Protein AF-A0A0F0LKM8-F1 (afdb_monomer_lite)

pLDDT: mean 75.15, std 14.36, range [34.31, 94.94]

Structure (mmCIF, N/CA/C/O backbone):
data_AF-A0A0F0LKM8-F1
#
_entry.id   AF-A0A0F0LKM8-F1
#
loop_
_atom_site.group_PDB
_atom_site.id
_atom_site.type_symbol
_atom_site.label_atom_id
_atom_site.label_alt_id
_atom_site.label_comp_id
_atom_site.label_asym_id
_atom_site.label_entity_id
_atom_site.label_seq_id
_atom_site.pdbx_PDB_ins_code
_atom_site.Cartn_x
_atom_site.Cartn_y
_atom_site.Cartn_z
_atom_site.occupancy
_atom_site.B_iso_or_equiv
_atom_site.auth_seq_id
_atom_site.auth_comp_id
_atom_site.auth_asym_id
_atom_site.auth_atom_id
_atom_site.pdbx_PDB_model_num
ATOM 1 N N . MET A 1 1 ? -22.731 11.618 -0.572 1.00 34.31 1 MET A N 1
ATOM 2 C CA . MET A 1 1 ? -23.204 11.657 0.833 1.00 34.31 1 MET A CA 1
ATOM 3 C C . MET A 1 1 ? -23.401 10.236 1.362 1.00 34.31 1 MET A C 1
ATOM 5 O O . MET A 1 1 ? -24.450 9.649 1.142 1.00 34.31 1 MET A O 1
ATOM 9 N N . LYS A 1 2 ? -22.393 9.641 2.015 1.00 38.47 2 LYS A N 1
ATOM 10 C CA . LYS A 1 2 ? -22.543 8.374 2.757 1.00 38.47 2 LYS A CA 1
ATOM 11 C C . LYS A 1 2 ? -22.595 8.753 4.239 1.00 38.47 2 LYS A C 1
ATOM 13 O O . LYS A 1 2 ? -21.611 9.283 4.736 1.00 38.47 2 LYS A O 1
ATOM 18 N N . ARG A 1 3 ? -23.764 8.564 4.867 1.00 43.34 3 ARG A N 1
ATOM 19 C CA . ARG A 1 3 ? -24.083 8.920 6.264 1.00 43.34 3 ARG A CA 1
ATOM 20 C C . ARG A 1 3 ? -22.938 8.580 7.221 1.00 43.34 3 ARG A C 1
ATOM 22 O O . ARG A 1 3 ? -22.387 7.481 7.132 1.00 43.34 3 ARG A O 1
ATOM 29 N N . ASP A 1 4 ? -22.665 9.484 8.158 1.00 50.84 4 ASP A N 1
ATOM 30 C CA . ASP A 1 4 ? -21.918 9.202 9.383 1.00 50.84 4 ASP A CA 1
ATOM 31 C C . ASP A 1 4 ? -22.587 8.033 10.107 1.00 50.84 4 ASP A C 1
ATOM 33 O O . ASP A 1 4 ? -23.618 8.181 10.760 1.00 50.84 4 ASP A O 1
ATOM 37 N N . ARG A 1 5 ? -22.067 6.818 9.908 1.00 65.12 5 ARG A N 1
ATOM 38 C CA . ARG A 1 5 ? -22.620 5.634 10.566 1.00 65.12 5 ARG A CA 1
ATOM 39 C C . ARG A 1 5 ? -22.098 5.606 11.991 1.00 65.12 5 ARG A C 1
ATOM 41 O O . ARG A 1 5 ? -20.921 5.300 12.193 1.00 65.12 5 ARG A O 1
ATOM 48 N N . SER A 1 6 ? -22.966 5.937 12.940 1.00 78.06 6 SER A N 1
ATOM 49 C CA . SER A 1 6 ? -22.757 5.696 14.368 1.00 78.06 6 SER A CA 1
ATOM 50 C C . SER A 1 6 ? -22.368 4.236 14.628 1.00 78.06 6 SER A C 1
ATOM 52 O O . SER A 1 6 ? -22.644 3.341 13.821 1.00 78.06 6 SER A O 1
ATOM 54 N N . THR A 1 7 ? -21.758 3.970 15.778 1.00 79.88 7 THR A N 1
ATOM 55 C CA . THR A 1 7 ? -21.387 2.615 16.221 1.00 79.88 7 THR A CA 1
ATOM 56 C C . THR A 1 7 ? -22.610 1.690 16.247 1.00 79.88 7 THR A C 1
ATOM 58 O O . THR A 1 7 ? -22.540 0.526 15.855 1.00 79.88 7 THR A O 1
ATOM 61 N N . THR A 1 8 ? -23.775 2.238 16.600 1.00 82.62 8 THR A N 1
ATOM 62 C CA . THR A 1 8 ? -25.075 1.554 16.547 1.00 82.62 8 THR A CA 1
ATOM 63 C C . THR A 1 8 ? -25.518 1.196 15.126 1.00 82.62 8 THR A C 1
ATOM 65 O O . THR A 1 8 ? -26.018 0.095 14.904 1.00 82.62 8 THR A O 1
ATOM 68 N N . ALA A 1 9 ? -25.310 2.080 14.144 1.00 81.94 9 ALA A N 1
ATOM 69 C CA . ALA A 1 9 ? -25.619 1.793 12.744 1.00 81.94 9 ALA A CA 1
ATOM 70 C C . ALA A 1 9 ? -24.727 0.671 12.194 1.00 81.94 9 ALA A C 1
ATOM 72 O O . ALA A 1 9 ? -25.215 -0.223 11.512 1.00 81.94 9 ALA A O 1
ATOM 73 N N . TRP A 1 10 ? -23.444 0.660 12.560 1.00 84.94 10 TRP A N 1
ATOM 74 C CA . TRP A 1 10 ? -22.553 -0.449 12.217 1.00 84.94 10 TRP A CA 1
ATOM 75 C C . TRP A 1 10 ? -23.007 -1.781 12.843 1.00 84.94 10 TRP A C 1
ATOM 77 O O . TRP A 1 10 ? -23.024 -2.801 12.159 1.00 84.94 10 TRP A O 1
ATOM 87 N N . ALA A 1 11 ? -23.446 -1.778 14.108 1.00 83.69 11 ALA A N 1
ATOM 88 C CA . ALA A 1 11 ? -23.949 -2.986 14.770 1.00 83.69 11 ALA A CA 1
ATOM 89 C C . ALA A 1 11 ? -25.210 -3.559 14.089 1.00 83.69 11 ALA A C 1
ATOM 91 O O . ALA A 1 11 ? -25.432 -4.772 14.106 1.00 83.69 11 ALA A O 1
ATOM 92 N N . ASN A 1 12 ? -26.025 -2.707 13.459 1.00 84.81 12 ASN A N 1
ATOM 93 C CA . ASN A 1 12 ? -27.166 -3.128 12.638 1.00 84.81 12 ASN A CA 1
ATOM 94 C C . ASN A 1 12 ? -26.749 -3.739 11.292 1.00 84.81 12 ASN A C 1
ATOM 96 O O . ASN A 1 12 ? -27.447 -4.614 10.788 1.00 84.81 12 ASN A O 1
ATOM 100 N N . ASP A 1 13 ? -25.616 -3.319 10.732 1.00 84.06 13 ASP A N 1
ATOM 101 C CA . ASP A 1 13 ? -25.130 -3.793 9.432 1.00 84.06 13 ASP A CA 1
ATOM 102 C C . ASP A 1 13 ? -24.345 -5.116 9.528 1.00 84.06 13 ASP A C 1
ATOM 104 O O . ASP A 1 13 ? -24.057 -5.742 8.507 1.00 84.06 13 ASP A O 1
ATOM 108 N N . LEU A 1 14 ? -23.978 -5.559 10.738 1.00 81.75 14 LEU A N 1
ATOM 109 C CA . LEU A 1 14 ? -23.171 -6.768 10.914 1.00 81.75 14 LEU A CA 1
ATOM 110 C C . LEU A 1 14 ? -23.940 -8.027 10.450 1.00 81.75 14 LEU A C 1
ATOM 112 O O . LEU A 1 14 ? -25.102 -8.185 10.838 1.00 81.75 14 LEU A O 1
ATOM 116 N N . PRO A 1 15 ? -23.347 -8.942 9.661 1.00 81.44 15 PRO A N 1
ATOM 117 C CA . PRO A 1 15 ? -24.016 -10.182 9.267 1.00 81.44 15 PRO A CA 1
ATOM 118 C C . PRO A 1 15 ? -24.341 -11.076 10.470 1.00 81.44 15 PRO A C 1
ATOM 120 O O . PRO A 1 15 ? -23.555 -11.179 11.414 1.00 81.44 15 PRO A O 1
ATOM 123 N N . THR A 1 16 ? -25.485 -11.760 10.429 1.00 76.62 16 THR A N 1
ATOM 124 C CA . THR A 1 16 ? -25.862 -12.739 11.459 1.00 76.62 16 THR A CA 1
ATOM 125 C C . THR A 1 16 ? -24.868 -13.907 11.453 1.00 76.62 16 THR A C 1
ATOM 127 O O . THR A 1 16 ? -24.569 -14.453 10.394 1.00 76.62 16 THR A O 1
ATOM 130 N N . GLY A 1 17 ? -24.330 -14.274 12.621 1.00 73.00 17 GLY A N 1
ATOM 131 C CA . GLY A 1 17 ? -23.311 -15.327 12.764 1.00 73.00 17 GLY A CA 1
ATOM 132 C C . GLY A 1 17 ? -21.859 -14.868 12.560 1.00 73.00 17 GLY A C 1
ATOM 133 O O . GLY A 1 17 ? -20.938 -15.668 12.722 1.00 73.00 17 GLY A O 1
ATOM 134 N N . ALA A 1 18 ? -21.623 -13.591 12.240 1.00 74.81 18 ALA A N 1
ATOM 135 C CA . ALA A 1 18 ? -20.272 -13.042 12.197 1.00 74.81 18 ALA A CA 1
ATOM 136 C C . ALA A 1 18 ? -19.666 -12.952 13.609 1.00 74.81 18 ALA A C 1
ATOM 138 O O . ALA A 1 18 ? -20.342 -12.577 14.568 1.00 74.81 18 ALA A O 1
ATOM 139 N N . ARG A 1 19 ? -18.363 -13.237 13.733 1.00 79.94 19 ARG A N 1
ATOM 140 C CA . ARG A 1 19 ? -17.618 -12.940 14.966 1.00 79.94 19 ARG A CA 1
ATOM 141 C C . ARG A 1 19 ? -17.579 -11.429 15.179 1.00 79.94 19 ARG A C 1
ATOM 143 O O . ARG A 1 19 ? -17.313 -10.691 14.234 1.00 79.94 19 ARG A O 1
ATOM 150 N N . VAL A 1 20 ? -17.807 -10.981 16.412 1.00 81.50 20 VAL A N 1
ATOM 151 C CA . VAL A 1 20 ? -17.796 -9.553 16.753 1.00 81.50 20 VAL A CA 1
ATOM 152 C C . VAL A 1 20 ? -16.357 -9.059 16.928 1.00 81.50 20 VAL A C 1
ATOM 154 O O . VAL A 1 20 ? -15.670 -9.511 17.846 1.00 81.50 20 VAL A O 1
ATOM 157 N N . PRO A 1 21 ? -15.882 -8.111 16.100 1.00 81.56 21 PRO A N 1
ATOM 158 C CA . PRO A 1 21 ? -14.574 -7.498 16.284 1.00 81.56 21 PRO A CA 1
ATOM 159 C C . PRO A 1 21 ? -14.646 -6.420 17.379 1.00 81.56 21 PRO A C 1
ATOM 161 O O . PRO A 1 21 ? -14.788 -5.233 17.093 1.00 81.56 21 PRO A O 1
ATOM 164 N N . TRP A 1 22 ? -14.551 -6.822 18.652 1.00 83.00 22 TRP A N 1
ATOM 165 C CA . TRP A 1 22 ? -14.709 -5.937 19.822 1.00 83.00 22 TRP A CA 1
ATOM 166 C C . TRP A 1 22 ? -13.819 -4.685 19.799 1.00 83.00 22 TRP A C 1
ATOM 168 O O . TRP A 1 22 ? -14.277 -3.599 20.149 1.00 83.00 22 TRP A O 1
ATOM 178 N N . ALA A 1 23 ? -12.581 -4.808 19.312 1.00 80.19 23 ALA A N 1
ATOM 179 C CA . ALA A 1 23 ? -11.666 -3.675 19.153 1.00 80.19 23 ALA A CA 1
ATOM 180 C C . ALA A 1 23 ? -12.172 -2.635 18.136 1.00 80.19 23 ALA A C 1
ATOM 182 O O . ALA A 1 23 ? -11.918 -1.441 18.275 1.00 80.19 23 ALA A O 1
ATOM 183 N N . GLU A 1 24 ? -12.903 -3.075 17.114 1.00 79.88 24 GLU A N 1
ATOM 184 C CA . GLU A 1 24 ? -13.468 -2.215 16.075 1.00 79.88 24 GLU A CA 1
ATOM 185 C C . GLU A 1 24 ? -14.746 -1.512 16.553 1.00 79.88 24 GLU A C 1
ATOM 187 O O . GLU A 1 24 ? -14.981 -0.357 16.199 1.00 79.88 24 GLU A O 1
ATOM 192 N N . VAL A 1 25 ? -15.547 -2.182 17.396 1.00 83.69 25 VAL A N 1
ATOM 193 C CA . VAL A 1 25 ? -16.695 -1.567 18.092 1.00 83.69 25 VAL A CA 1
ATOM 194 C C . VAL A 1 25 ? -16.220 -0.381 18.925 1.00 83.69 25 VAL A C 1
ATOM 196 O O . VAL A 1 25 ? -16.770 0.714 18.841 1.00 83.69 25 VAL A O 1
ATOM 199 N N . GLU A 1 26 ? -15.154 -0.600 19.690 1.00 83.81 26 GLU A N 1
ATOM 200 C CA . GLU A 1 26 ? -14.559 0.403 20.562 1.00 83.81 26 GLU A CA 1
ATOM 201 C C . GLU A 1 26 ? -13.909 1.545 19.775 1.00 83.81 26 GLU A C 1
ATOM 203 O O . GLU A 1 26 ? -14.184 2.713 20.045 1.00 83.81 26 GLU A O 1
ATOM 208 N N . ALA A 1 27 ? -13.124 1.238 18.738 1.00 82.44 27 ALA A N 1
ATOM 209 C CA . ALA A 1 27 ? -12.514 2.259 17.887 1.00 82.44 27 ALA A CA 1
ATOM 210 C C . ALA A 1 27 ? -13.557 3.174 17.219 1.00 82.44 27 ALA A C 1
ATOM 212 O O . ALA A 1 27 ? -13.331 4.378 17.110 1.00 82.44 27 ALA A O 1
ATOM 213 N N . ARG A 1 28 ? -14.719 2.639 16.819 1.00 83.75 28 ARG A N 1
ATOM 214 C CA . ARG A 1 28 ? -15.806 3.455 16.255 1.00 83.75 28 ARG A CA 1
ATOM 215 C C . ARG A 1 28 ? -16.464 4.374 17.274 1.00 83.75 28 ARG A C 1
ATOM 217 O O . ARG A 1 28 ? -16.788 5.503 16.916 1.00 83.75 28 ARG A O 1
ATOM 224 N N . ALA A 1 29 ? -16.610 3.930 18.518 1.00 84.44 29 ALA A N 1
ATOM 225 C CA . ALA A 1 29 ? -17.160 4.769 19.579 1.00 84.44 29 ALA A CA 1
ATOM 226 C C . ALA A 1 29 ? -16.228 5.944 19.934 1.00 84.44 29 ALA A C 1
ATOM 228 O O . ALA A 1 29 ? -16.693 7.004 20.338 1.00 84.44 29 ALA A O 1
ATOM 229 N N . PHE A 1 30 ? -14.916 5.789 19.719 1.00 84.31 30 PHE A N 1
ATOM 230 C CA . PHE A 1 30 ? -13.914 6.852 19.875 1.00 84.31 30 PHE A CA 1
ATOM 231 C C . PHE A 1 30 ? -13.590 7.609 18.568 1.00 84.31 30 PHE A C 1
ATOM 233 O O . PHE A 1 30 ? -12.563 8.295 18.486 1.00 84.31 30 PHE A O 1
ATOM 240 N N . ARG A 1 31 ? -14.439 7.515 17.533 1.00 76.19 31 ARG A N 1
ATOM 241 C CA . ARG A 1 31 ? -14.274 8.275 16.280 1.00 76.19 31 ARG A CA 1
ATOM 242 C C . ARG A 1 31 ? -14.215 9.786 16.576 1.00 76.19 31 ARG A C 1
ATOM 244 O O . ARG A 1 31 ? -14.965 10.288 17.407 1.00 76.19 31 ARG A O 1
ATOM 251 N N . GLY A 1 32 ? -13.291 10.511 15.939 1.00 73.81 32 GLY A N 1
ATOM 252 C CA . GLY A 1 32 ? -13.003 11.920 16.249 1.00 73.81 32 GLY A CA 1
ATOM 253 C C . GLY A 1 32 ? -12.027 12.167 17.413 1.00 73.81 32 GLY A C 1
ATOM 254 O O . GLY A 1 32 ? -11.726 13.321 17.720 1.00 73.81 32 GLY A O 1
ATOM 255 N N . ARG A 1 33 ? -11.483 11.120 18.057 1.00 79.06 33 ARG A N 1
ATOM 256 C CA . ARG A 1 33 ? -10.498 11.248 19.152 1.00 79.06 33 ARG A CA 1
ATOM 257 C C . ARG A 1 33 ? -9.142 10.647 18.765 1.00 79.06 33 ARG A C 1
ATOM 259 O O . ARG A 1 33 ? -8.797 9.549 19.206 1.00 79.06 33 ARG A O 1
ATOM 266 N N . PRO A 1 34 ? -8.306 11.373 17.995 1.00 74.25 34 PRO A N 1
ATOM 267 C CA . PRO A 1 34 ? -7.074 10.825 17.424 1.00 74.25 34 PRO A CA 1
ATOM 268 C C . PRO A 1 34 ? -6.065 10.357 18.478 1.00 74.25 34 PRO A C 1
ATOM 270 O O . PRO A 1 34 ? -5.327 9.407 18.224 1.00 74.25 34 PRO A O 1
ATOM 273 N N . ARG A 1 35 ? -6.057 10.979 19.668 1.00 77.31 35 ARG A N 1
ATOM 274 C CA . ARG A 1 35 ? -5.199 10.570 20.792 1.00 77.31 35 ARG A CA 1
ATOM 275 C C . ARG A 1 35 ? -5.586 9.199 21.350 1.00 77.31 35 ARG A C 1
ATOM 277 O O . ARG A 1 35 ? -4.710 8.378 21.560 1.00 77.31 35 ARG A O 1
ATOM 284 N N . VAL A 1 36 ? -6.879 8.916 21.514 1.00 76.62 36 VAL A N 1
ATOM 285 C CA . VAL A 1 36 ? -7.339 7.603 22.004 1.00 76.62 36 VAL A CA 1
ATOM 286 C C . VAL A 1 36 ? -7.192 6.540 20.916 1.00 76.62 36 VAL A C 1
ATOM 288 O O . VAL A 1 36 ? -6.707 5.445 21.182 1.00 76.62 36 VAL A O 1
ATOM 291 N N . LEU A 1 37 ? -7.502 6.879 19.659 1.00 77.38 37 LEU A N 1
ATOM 292 C CA . LEU A 1 37 ? -7.307 5.977 18.517 1.00 77.38 37 LEU A CA 1
ATOM 293 C C . LEU A 1 37 ? -5.834 5.594 18.293 1.00 77.38 37 LEU A C 1
ATOM 295 O O . LEU A 1 37 ? -5.560 4.519 17.760 1.00 77.38 37 LEU A O 1
ATOM 299 N N . ALA A 1 38 ? -4.877 6.445 18.674 1.00 75.44 38 ALA A N 1
ATOM 300 C CA . ALA A 1 38 ? -3.457 6.100 18.626 1.00 75.44 38 ALA A CA 1
ATOM 301 C C . ALA A 1 38 ? -3.107 4.974 19.613 1.00 75.44 38 ALA A C 1
ATOM 303 O O . ALA A 1 38 ? -2.360 4.067 19.254 1.00 75.44 38 ALA A O 1
ATOM 304 N N . GLU A 1 39 ? -3.718 4.990 20.798 1.00 78.31 39 GLU A N 1
ATOM 305 C CA . GLU A 1 39 ? -3.482 4.014 21.867 1.00 78.31 39 GLU A CA 1
ATOM 306 C C . GLU A 1 39 ? -4.285 2.711 21.690 1.00 78.31 39 GLU A C 1
ATOM 308 O O . GLU A 1 39 ? -3.963 1.699 22.312 1.00 78.31 39 GLU A O 1
ATOM 313 N N . LEU A 1 40 ? -5.318 2.694 20.834 1.00 68.25 40 LEU A N 1
ATOM 314 C CA . LEU A 1 40 ? -6.141 1.508 20.521 1.00 68.25 40 LEU A CA 1
ATOM 315 C C . LEU A 1 40 ? -5.511 0.563 19.470 1.00 68.25 40 LEU A C 1
ATOM 317 O O . LEU A 1 40 ? -6.132 -0.418 19.059 1.00 68.25 40 LEU A O 1
ATOM 321 N N . GLY A 1 41 ? -4.279 0.829 19.026 1.00 70.81 41 GLY A N 1
ATOM 322 C CA . GLY A 1 41 ? -3.524 -0.068 18.144 1.00 70.81 41 GLY A CA 1
ATOM 323 C C . GLY A 1 41 ? -4.128 -0.223 16.739 1.00 70.81 41 GLY A C 1
ATOM 324 O O . GLY A 1 41 ? -4.485 0.759 16.084 1.00 70.81 41 GLY A O 1
ATOM 325 N N . GLY A 1 42 ? -4.210 -1.465 16.243 1.00 64.56 42 GLY A N 1
ATOM 326 C CA . GLY A 1 42 ? -4.601 -1.776 14.858 1.00 64.56 42 GLY A CA 1
ATOM 327 C C . GLY A 1 42 ? -6.003 -1.291 14.464 1.00 64.56 42 GLY A C 1
ATOM 328 O O . GLY A 1 42 ? -6.174 -0.742 13.374 1.00 64.56 42 GLY A O 1
ATOM 329 N N . ALA A 1 43 ? -6.985 -1.408 15.363 1.00 63.50 43 ALA A N 1
ATOM 330 C CA . ALA A 1 43 ? -8.357 -0.951 15.119 1.00 63.50 43 ALA A CA 1
ATOM 331 C C . ALA A 1 43 ? -8.447 0.585 15.037 1.00 63.50 43 ALA A C 1
ATOM 333 O O . ALA A 1 43 ? -9.092 1.132 14.142 1.00 63.50 43 ALA A O 1
ATOM 334 N N . GLY A 1 44 ? -7.713 1.297 15.899 1.00 57.38 44 GLY A N 1
ATOM 335 C CA . GLY A 1 44 ? -7.633 2.757 15.844 1.00 57.38 44 GLY A CA 1
ATOM 336 C C . GLY A 1 44 ? -6.855 3.286 14.630 1.00 57.38 44 GLY A C 1
ATOM 337 O O . GLY A 1 44 ? -7.114 4.390 14.148 1.00 57.38 44 GLY A O 1
ATOM 338 N N . ALA A 1 45 ? -5.926 2.503 14.071 1.00 61.97 45 ALA A N 1
ATOM 339 C CA . ALA A 1 45 ? -5.254 2.837 12.813 1.00 61.97 45 ALA A CA 1
ATOM 340 C C . ALA A 1 45 ? -6.174 2.709 11.584 1.00 61.97 45 ALA A C 1
ATOM 342 O O . ALA A 1 45 ? -6.014 3.474 10.630 1.00 61.97 45 ALA A O 1
ATOM 343 N N . PHE A 1 46 ? -7.124 1.766 11.597 1.00 62.38 46 PHE A N 1
ATOM 344 C CA . PHE A 1 46 ? -8.118 1.606 10.533 1.00 62.38 46 PHE A CA 1
ATOM 345 C C . PHE A 1 46 ? -9.075 2.802 10.482 1.00 62.38 46 PHE A C 1
ATOM 347 O O . PHE A 1 46 ? -9.278 3.386 9.417 1.00 62.38 46 PHE A O 1
ATOM 354 N N . GLU A 1 47 ? -9.584 3.230 11.639 1.00 65.88 47 GLU A N 1
ATOM 355 C CA . GLU A 1 47 ? -10.526 4.350 11.713 1.00 65.88 47 GLU A CA 1
ATOM 356 C C . GLU A 1 47 ? -9.861 5.690 11.347 1.00 65.88 47 GLU A C 1
ATOM 358 O O . GLU A 1 47 ? -10.408 6.448 10.546 1.00 65.88 47 GLU A O 1
ATOM 363 N N . ARG A 1 48 ? -8.620 5.931 11.806 1.00 63.66 48 ARG A N 1
ATOM 364 C CA . ARG A 1 48 ? -7.826 7.109 11.397 1.00 63.66 48 ARG A CA 1
ATOM 365 C C . ARG A 1 48 ? -7.577 7.155 9.889 1.00 63.66 48 ARG A C 1
ATOM 367 O O . ARG A 1 48 ? -7.680 8.220 9.288 1.00 63.66 48 ARG A O 1
ATOM 374 N N . ARG A 1 49 ? -7.284 6.010 9.257 1.00 59.50 49 ARG A N 1
ATOM 375 C CA . ARG A 1 49 ? -7.158 5.925 7.791 1.00 59.50 49 ARG A CA 1
ATOM 376 C C . ARG A 1 49 ? -8.481 6.227 7.090 1.00 59.50 49 ARG A C 1
ATOM 378 O O . ARG A 1 49 ? -8.469 6.900 6.065 1.00 59.50 49 ARG A O 1
ATOM 385 N N . GLY A 1 50 ? -9.604 5.776 7.647 1.00 57.69 50 GLY A N 1
ATOM 386 C CA . GLY A 1 50 ? -10.942 6.072 7.135 1.00 57.69 50 GLY A CA 1
ATOM 387 C C . GLY A 1 50 ? -11.305 7.558 7.195 1.00 57.69 50 GLY A C 1
ATOM 388 O O . GLY A 1 50 ? -11.911 8.067 6.254 1.00 57.69 50 GLY A O 1
ATOM 389 N N . GLU A 1 51 ? -10.912 8.263 8.259 1.00 59.81 51 GLU A N 1
ATOM 390 C CA . GLU A 1 51 ? -11.070 9.721 8.375 1.00 59.81 51 GLU A CA 1
ATOM 391 C C . GLU A 1 51 ? -10.123 10.471 7.429 1.00 59.81 51 GLU A C 1
ATOM 393 O O . GLU A 1 51 ? -10.546 11.375 6.709 1.00 59.81 51 GLU A O 1
ATOM 398 N N . GLN A 1 52 ? -8.856 10.059 7.358 1.00 55.56 52 GLN A N 1
ATOM 399 C CA . GLN A 1 52 ? -7.849 10.717 6.526 1.00 55.56 52 GLN A CA 1
ATOM 400 C C . GLN A 1 52 ? -8.124 10.545 5.024 1.00 55.56 52 GLN A C 1
ATOM 402 O O . GLN A 1 52 ? -7.959 11.497 4.263 1.00 55.56 52 GLN A O 1
ATOM 407 N N . ALA A 1 53 ? -8.646 9.386 4.608 1.00 55.91 53 ALA A N 1
ATOM 408 C CA . ALA A 1 53 ? -9.052 9.117 3.228 1.00 55.91 53 ALA A CA 1
ATOM 409 C C . ALA A 1 53 ? -10.226 9.985 2.735 1.00 55.91 53 ALA A C 1
ATOM 411 O O . ALA A 1 53 ? -10.466 10.068 1.532 1.00 55.91 53 ALA A O 1
ATOM 412 N N . ARG A 1 54 ? -10.962 10.643 3.644 1.00 57.41 54 ARG A N 1
ATOM 413 C CA . ARG A 1 54 ? -12.070 11.555 3.310 1.00 57.41 54 ARG A CA 1
ATOM 414 C C . ARG A 1 54 ? -11.621 12.995 3.082 1.00 57.41 54 ARG A C 1
ATOM 416 O O . ARG A 1 54 ? -12.431 13.812 2.653 1.00 57.41 54 ARG A O 1
ATOM 423 N N . SER A 1 55 ? -10.360 13.320 3.363 1.00 58.69 55 SER A N 1
ATOM 424 C CA . SER A 1 55 ? -9.843 14.662 3.117 1.00 58.69 55 SER A CA 1
ATOM 425 C C . SER A 1 55 ? -9.705 14.908 1.607 1.00 58.69 55 SER A C 1
ATOM 427 O O . SER A 1 55 ? -9.057 14.111 0.923 1.00 58.69 55 SER A O 1
ATOM 429 N N . PRO A 1 56 ? -10.241 16.015 1.060 1.00 58.62 56 PRO A N 1
ATOM 430 C CA . PRO A 1 56 ? -10.034 16.366 -0.346 1.00 58.62 56 PRO A CA 1
ATOM 431 C C . PRO A 1 56 ? -8.544 16.569 -0.664 1.00 58.62 56 PRO A C 1
ATOM 433 O O . PRO A 1 56 ? -8.102 16.265 -1.768 1.00 58.62 56 PRO A O 1
ATOM 436 N N . TRP A 1 57 ? -7.745 16.976 0.327 1.00 64.12 57 TRP A N 1
ATOM 437 C CA . TRP A 1 57 ? -6.288 17.061 0.216 1.00 64.12 57 TRP A CA 1
ATOM 438 C C . TRP A 1 57 ? -5.610 15.694 0.146 1.00 64.12 57 TRP A C 1
ATOM 440 O O . TRP A 1 57 ? -4.592 15.560 -0.524 1.00 64.12 57 TRP A O 1
ATOM 450 N N . PHE A 1 58 ? -6.175 14.669 0.793 1.00 62.56 58 PHE A N 1
ATOM 451 C CA . PHE A 1 58 ? -5.694 13.296 0.644 1.00 62.56 58 PHE A CA 1
ATOM 452 C C . PHE A 1 58 ? -6.013 12.757 -0.748 1.00 62.56 58 PHE A C 1
ATOM 454 O O . PHE A 1 58 ? -5.144 12.158 -1.363 1.00 62.56 58 PHE A O 1
ATOM 461 N N . LEU A 1 59 ? -7.216 13.014 -1.274 1.00 59.00 59 LEU A N 1
ATOM 462 C CA . LEU A 1 59 ? -7.562 12.677 -2.658 1.00 59.00 59 LEU A CA 1
ATOM 463 C C . LEU A 1 59 ? -6.647 13.391 -3.653 1.00 59.00 59 LEU A C 1
ATOM 465 O O . LEU A 1 59 ? -6.143 12.748 -4.563 1.00 59.00 59 LEU A O 1
ATOM 469 N N . LEU A 1 60 ? -6.369 14.682 -3.455 1.00 65.75 60 LEU A N 1
ATOM 470 C CA . LEU A 1 60 ? -5.434 15.424 -4.297 1.00 65.75 60 LEU A CA 1
ATOM 471 C C . LEU A 1 60 ? -4.012 14.857 -4.201 1.00 65.75 60 LEU A C 1
ATOM 473 O O . LEU A 1 60 ? -3.393 14.624 -5.230 1.00 65.75 60 LEU A O 1
ATOM 477 N N . ALA A 1 61 ? -3.508 14.583 -2.994 1.00 62.44 61 ALA A N 1
ATOM 478 C CA . ALA A 1 61 ? -2.193 13.975 -2.791 1.00 62.44 61 ALA A CA 1
ATOM 479 C C . ALA A 1 61 ? -2.113 12.555 -3.373 1.00 62.44 61 ALA A C 1
ATOM 481 O O . ALA A 1 61 ? -1.092 12.181 -3.942 1.00 62.44 61 ALA A O 1
ATOM 482 N N . LEU A 1 62 ? -3.195 11.781 -3.277 1.00 55.12 62 LEU A N 1
ATOM 483 C CA . LEU A 1 62 ? -3.323 10.464 -3.885 1.00 55.12 62 LEU A CA 1
ATOM 484 C C . LEU A 1 62 ? -3.315 10.582 -5.406 1.00 55.12 62 LEU A C 1
ATOM 486 O O . LEU A 1 62 ? -2.557 9.877 -6.047 1.00 55.12 62 LEU A O 1
ATOM 490 N N . VAL A 1 63 ? -4.090 11.494 -5.990 1.00 58.62 63 VAL A N 1
ATOM 491 C CA . VAL A 1 63 ? -4.107 11.760 -7.436 1.00 58.62 63 VAL A CA 1
ATOM 492 C C . VAL A 1 63 ? -2.726 12.214 -7.908 1.00 58.62 63 VAL A C 1
ATOM 494 O O . VAL A 1 63 ? -2.213 11.655 -8.868 1.00 58.62 63 VAL A O 1
ATOM 497 N N . LEU A 1 64 ? -2.070 13.133 -7.196 1.00 59.72 64 LEU A N 1
ATOM 498 C CA . LEU A 1 64 ? -0.706 13.585 -7.490 1.00 59.72 64 LEU A CA 1
ATOM 499 C C . LEU A 1 64 ? 0.365 12.512 -7.281 1.00 59.72 64 LEU A C 1
ATOM 501 O O . LEU A 1 64 ? 1.428 12.627 -7.875 1.00 59.72 64 LEU A O 1
ATOM 505 N N . ALA A 1 65 ? 0.121 11.485 -6.468 1.00 55.09 65 ALA A N 1
ATOM 506 C CA . ALA A 1 65 ? 1.029 10.349 -6.311 1.00 55.09 65 ALA A CA 1
ATOM 507 C C . ALA A 1 65 ? 0.748 9.239 -7.338 1.00 55.09 65 ALA A C 1
ATOM 509 O O . ALA A 1 65 ? 1.672 8.626 -7.870 1.00 55.09 65 ALA A O 1
ATOM 510 N N . VAL A 1 66 ? -0.528 9.002 -7.643 1.00 49.88 66 VAL A N 1
ATOM 511 C CA . VAL A 1 66 ? -1.013 7.934 -8.521 1.00 49.88 66 VAL A CA 1
ATOM 512 C C . VAL A 1 66 ? -0.857 8.309 -9.986 1.00 49.88 66 VAL A C 1
ATOM 514 O O . VAL A 1 66 ? -0.466 7.444 -10.750 1.00 49.88 66 VAL A O 1
ATOM 517 N N . LEU A 1 67 ? -1.090 9.557 -10.407 1.00 51.09 67 LEU A N 1
ATOM 518 C CA . LEU A 1 67 ? -0.899 9.960 -11.809 1.00 51.09 67 LEU A CA 1
ATOM 519 C C . LEU A 1 67 ? 0.541 9.775 -12.304 1.00 51.09 67 LEU A C 1
ATOM 521 O O . LEU A 1 67 ? 0.709 9.161 -13.354 1.00 51.09 67 LEU A O 1
ATOM 525 N N . PRO A 1 68 ? 1.582 10.240 -11.587 1.00 54.34 68 PRO A N 1
ATOM 526 C CA . PRO A 1 68 ? 2.953 9.971 -11.987 1.00 54.34 68 PRO A CA 1
ATOM 527 C C . PRO A 1 68 ? 3.269 8.483 -11.901 1.00 54.34 68 PRO A C 1
ATOM 529 O O . PRO A 1 68 ? 3.888 7.968 -12.819 1.00 54.34 68 PRO A O 1
ATOM 532 N N . ALA A 1 69 ? 2.812 7.768 -10.864 1.00 52.78 69 ALA A N 1
ATOM 533 C CA . ALA A 1 69 ? 3.014 6.322 -10.766 1.00 52.78 69 ALA A CA 1
ATOM 534 C C . ALA A 1 69 ? 2.354 5.561 -11.931 1.00 52.78 69 ALA A C 1
ATOM 536 O O . ALA A 1 69 ? 2.946 4.635 -12.475 1.00 52.78 69 ALA A O 1
ATOM 537 N N . LEU A 1 70 ? 1.164 5.981 -12.360 1.00 52.12 70 LEU A N 1
ATOM 538 C CA . LEU A 1 70 ? 0.429 5.422 -13.489 1.00 52.12 70 LEU A CA 1
ATOM 539 C C . LEU A 1 70 ? 1.115 5.770 -14.814 1.00 52.12 70 LEU A C 1
ATOM 541 O O . LEU A 1 70 ? 1.290 4.892 -15.651 1.00 52.12 70 LEU A O 1
ATOM 545 N N . ALA A 1 71 ? 1.581 7.010 -14.977 1.00 58.16 71 ALA A N 1
ATOM 546 C CA . ALA A 1 71 ? 2.400 7.421 -16.113 1.00 58.16 71 ALA A CA 1
ATOM 547 C C . ALA A 1 71 ? 3.723 6.633 -16.168 1.00 58.16 71 ALA A C 1
ATOM 549 O O . ALA A 1 71 ? 4.130 6.204 -17.239 1.00 58.16 71 ALA A O 1
ATOM 550 N N . LEU A 1 72 ? 4.351 6.358 -15.020 1.00 57.28 72 LEU A N 1
ATOM 551 C CA . LEU A 1 72 ? 5.567 5.546 -14.860 1.00 57.28 72 LEU A CA 1
ATOM 552 C C . LEU A 1 72 ? 5.345 4.048 -15.089 1.00 57.28 72 LEU A C 1
ATOM 554 O O . LEU A 1 72 ? 6.280 3.366 -15.491 1.00 57.28 72 LEU A O 1
ATOM 558 N N . VAL A 1 73 ? 4.131 3.537 -14.882 1.00 53.62 73 VAL A N 1
ATOM 559 C CA . VAL A 1 73 ? 3.730 2.168 -15.254 1.00 53.62 73 VAL A CA 1
ATOM 560 C C . VAL A 1 73 ? 3.370 2.075 -16.741 1.00 53.62 73 VAL A C 1
ATOM 562 O O . VAL A 1 73 ? 3.622 1.050 -17.371 1.00 53.62 73 VAL A O 1
ATOM 565 N N . LEU A 1 74 ? 2.842 3.154 -17.323 1.00 58.28 74 LEU A N 1
ATOM 566 C CA . LEU A 1 74 ? 2.553 3.257 -18.755 1.00 58.28 74 LEU A CA 1
ATOM 567 C C . LEU A 1 74 ? 3.808 3.515 -19.592 1.00 58.28 74 LEU A C 1
ATOM 569 O O . LEU A 1 74 ? 3.863 3.086 -20.733 1.00 58.28 74 LEU A O 1
ATOM 573 N N . LEU A 1 75 ? 4.832 4.157 -19.038 1.00 57.91 75 LEU A N 1
ATOM 574 C CA . LEU A 1 75 ? 6.120 4.426 -19.686 1.00 57.91 75 LEU A CA 1
ATOM 575 C C . LEU A 1 75 ? 6.804 3.163 -20.258 1.00 57.91 75 LEU A C 1
ATOM 577 O O . LEU A 1 75 ? 7.205 3.184 -21.418 1.00 57.91 75 LEU A O 1
ATOM 581 N N . PRO A 1 76 ? 6.894 2.045 -19.519 1.00 53.94 76 PRO A N 1
ATOM 582 C CA . PRO A 1 76 ? 7.379 0.778 -20.049 1.00 53.94 76 PRO A CA 1
ATOM 583 C C . PRO A 1 76 ? 6.501 0.192 -21.175 1.00 53.94 76 PRO A C 1
ATOM 585 O O . PRO A 1 76 ? 7.024 -0.389 -22.125 1.00 53.94 76 PRO A O 1
ATOM 588 N N . VAL A 1 77 ? 5.178 0.383 -21.112 1.00 58.72 77 VAL A N 1
ATOM 589 C CA . VAL A 1 77 ? 4.240 -0.004 -22.186 1.00 58.72 77 VAL A CA 1
ATOM 590 C C . VAL A 1 77 ? 4.433 0.886 -23.416 1.00 58.72 77 VAL A C 1
ATOM 592 O O . VAL A 1 77 ? 4.459 0.391 -24.537 1.00 58.72 77 VAL A O 1
ATOM 595 N N . LEU A 1 78 ? 4.654 2.186 -23.217 1.00 59.38 78 LEU A N 1
ATOM 596 C CA . LEU A 1 78 ? 4.958 3.141 -24.278 1.00 59.38 78 LEU A CA 1
ATOM 597 C C . LEU A 1 78 ? 6.311 2.833 -24.937 1.00 59.38 78 LEU A C 1
ATOM 599 O O . LEU A 1 78 ? 6.410 2.847 -26.163 1.00 59.38 78 LEU A O 1
ATOM 603 N N . ALA A 1 79 ? 7.326 2.467 -24.148 1.00 55.03 79 ALA A N 1
ATOM 604 C CA . ALA A 1 79 ? 8.613 1.987 -24.647 1.00 55.03 79 ALA A CA 1
ATOM 605 C C . ALA A 1 79 ? 8.444 0.723 -25.504 1.00 55.03 79 ALA A C 1
ATOM 607 O O . ALA A 1 79 ? 9.015 0.636 -26.587 1.00 55.03 79 ALA A O 1
ATOM 608 N N . PHE A 1 80 ? 7.603 -0.221 -25.069 1.00 57.69 80 PHE A N 1
ATOM 609 C CA . PHE A 1 80 ? 7.248 -1.395 -25.864 1.00 57.69 80 PHE A CA 1
ATOM 610 C C . PHE A 1 80 ? 6.535 -1.018 -27.170 1.00 57.69 80 PHE A C 1
ATOM 612 O O . PHE A 1 80 ? 6.919 -1.509 -28.225 1.00 57.69 80 PHE A O 1
ATOM 619 N N . THR A 1 81 ? 5.561 -0.101 -27.148 1.00 59.16 81 THR A N 1
ATOM 620 C CA . THR A 1 81 ? 4.877 0.340 -28.379 1.00 59.16 81 THR A CA 1
ATOM 621 C C . THR A 1 81 ? 5.816 1.052 -29.356 1.00 59.16 81 THR A C 1
ATOM 623 O O . THR A 1 81 ? 5.736 0.811 -30.558 1.00 59.16 81 THR A O 1
ATOM 626 N N . ALA A 1 82 ? 6.771 1.846 -28.857 1.00 59.00 82 ALA A N 1
ATOM 627 C CA . ALA A 1 82 ? 7.815 2.455 -29.683 1.00 59.00 82 ALA A CA 1
ATOM 628 C C . ALA A 1 82 ? 8.756 1.397 -30.298 1.00 59.00 82 ALA A C 1
ATOM 630 O O . ALA A 1 82 ? 9.253 1.562 -31.416 1.00 59.00 82 ALA A O 1
ATOM 631 N N . LEU A 1 83 ? 8.966 0.282 -29.587 1.00 56.81 83 LEU A N 1
ATOM 632 C CA . LEU A 1 83 ? 9.769 -0.866 -30.017 1.00 56.81 83 LEU A CA 1
ATOM 633 C C . LEU A 1 83 ? 8.998 -1.896 -30.870 1.00 56.81 83 LEU A C 1
ATOM 635 O O . LEU A 1 83 ? 9.626 -2.760 -31.477 1.00 56.81 83 LEU A O 1
ATOM 639 N N . ALA A 1 84 ? 7.672 -1.797 -30.981 1.00 58.69 84 ALA A N 1
ATOM 640 C CA . ALA A 1 84 ? 6.848 -2.725 -31.763 1.00 58.69 84 ALA A CA 1
ATOM 641 C C . ALA A 1 84 ? 6.558 -2.245 -33.198 1.00 58.69 84 ALA A C 1
ATOM 643 O O . ALA A 1 84 ? 6.245 -3.074 -34.040 1.00 58.69 84 ALA A O 1
ATOM 644 N N . GLY A 1 85 ? 6.714 -0.942 -33.486 1.00 55.34 85 GLY A N 1
ATOM 645 C CA . GLY A 1 85 ? 6.841 -0.325 -34.824 1.00 55.34 85 GLY A CA 1
ATOM 646 C C . GLY A 1 85 ? 5.977 -0.879 -35.973 1.00 55.34 85 GLY A C 1
ATOM 647 O O . GLY A 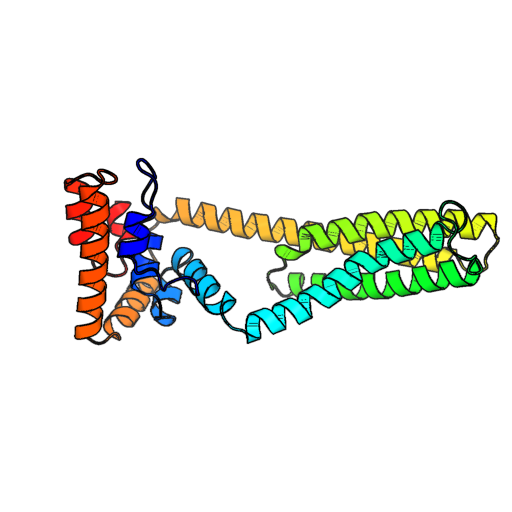1 85 ? 5.005 -0.246 -36.371 1.00 55.34 85 GLY A O 1
ATOM 648 N N . SER A 1 86 ? 6.347 -2.026 -36.550 1.00 51.25 86 SER A N 1
ATOM 649 C CA . SER A 1 86 ? 5.731 -2.593 -37.756 1.00 51.25 86 SER A CA 1
ATOM 650 C C . SER A 1 86 ? 4.425 -3.353 -37.521 1.00 51.25 86 SER A C 1
ATOM 652 O O . SER A 1 86 ? 3.545 -3.295 -38.375 1.00 51.25 86 SER A O 1
ATOM 654 N N . ASP A 1 87 ? 4.253 -4.025 -36.380 1.00 52.88 87 ASP A N 1
ATOM 655 C CA . ASP A 1 87 ? 3.134 -4.973 -36.208 1.00 52.88 87 ASP A CA 1
ATOM 656 C C . ASP A 1 87 ? 1.805 -4.286 -35.837 1.00 52.88 87 ASP A C 1
ATOM 658 O O . ASP A 1 87 ? 0.738 -4.892 -35.919 1.00 52.88 87 ASP A O 1
ATOM 662 N N . PHE A 1 88 ? 1.856 -2.999 -35.469 1.00 52.81 88 PHE A N 1
ATOM 663 C CA . PHE A 1 88 ? 0.697 -2.209 -35.023 1.00 52.81 88 PHE A CA 1
ATOM 664 C C . PHE A 1 88 ? 0.448 -0.923 -35.834 1.00 52.81 88 PHE A C 1
ATOM 666 O O . PHE A 1 88 ? -0.429 -0.140 -35.473 1.00 52.81 88 PHE A O 1
ATOM 673 N N . GLY A 1 89 ? 1.192 -0.683 -36.921 1.00 48.97 89 GLY A N 1
ATOM 674 C CA . GLY A 1 89 ? 0.938 0.443 -37.836 1.00 48.97 89 GLY A CA 1
ATOM 675 C C . GLY A 1 89 ? 1.216 1.844 -37.267 1.00 48.97 89 GLY A C 1
ATOM 676 O O . GLY A 1 89 ? 0.685 2.828 -37.780 1.00 48.97 89 GLY A O 1
ATOM 677 N N . LEU A 1 90 ? 2.035 1.957 -36.217 1.00 50.34 90 LEU A N 1
ATOM 678 C CA . LEU A 1 90 ? 2.457 3.239 -35.647 1.00 50.34 90 LEU A CA 1
ATOM 679 C C . LEU A 1 90 ? 3.769 3.683 -36.315 1.00 50.34 90 LEU A C 1
ATOM 681 O O . LEU A 1 90 ? 4.742 2.936 -36.342 1.00 50.34 90 LEU A O 1
ATOM 685 N N . VAL A 1 91 ? 3.761 4.894 -36.881 1.00 50.72 91 VAL A N 1
ATOM 686 C CA . VAL A 1 91 ? 4.817 5.511 -37.710 1.00 50.72 91 VAL A CA 1
ATOM 687 C C . VAL A 1 91 ? 6.241 5.207 -37.215 1.00 50.72 91 VAL A C 1
ATOM 689 O O . VAL A 1 91 ? 6.557 5.429 -36.046 1.00 50.72 91 VAL A O 1
ATOM 692 N N . LEU A 1 92 ? 7.091 4.731 -38.140 1.00 50.19 92 LEU A N 1
ATOM 693 C CA . LEU A 1 92 ? 8.497 4.375 -37.928 1.00 50.19 92 LEU A CA 1
ATOM 694 C C . LEU A 1 92 ? 9.289 5.561 -37.354 1.00 50.19 92 LEU A C 1
ATOM 696 O O . LEU A 1 92 ? 9.717 6.450 -38.088 1.00 50.19 92 LEU A O 1
ATOM 700 N N . ALA A 1 93 ? 9.528 5.553 -36.045 1.00 61.38 93 ALA A N 1
ATOM 701 C CA . ALA A 1 93 ? 10.685 6.243 -35.498 1.00 61.38 93 ALA A CA 1
ATOM 702 C C . ALA A 1 93 ? 11.929 5.422 -35.858 1.00 61.38 93 ALA A C 1
ATOM 704 O O . ALA A 1 93 ? 11.939 4.207 -35.653 1.00 61.38 93 ALA A O 1
ATOM 705 N N . ASP A 1 94 ? 12.957 6.091 -36.382 1.00 79.69 94 ASP A N 1
ATOM 706 C CA . ASP A 1 94 ? 14.293 5.526 -36.586 1.00 79.69 94 ASP A CA 1
ATOM 707 C C . ASP A 1 94 ? 14.722 4.716 -35.349 1.00 79.69 94 ASP A C 1
ATOM 709 O O . ASP A 1 94 ? 14.535 5.160 -34.210 1.00 79.69 94 ASP A O 1
ATOM 713 N N . SER A 1 95 ? 15.262 3.513 -35.551 1.00 74.81 95 SER A N 1
ATOM 714 C CA . SER A 1 95 ? 15.631 2.600 -34.466 1.00 74.81 95 SER A CA 1
ATOM 715 C C . SER A 1 95 ? 16.606 3.241 -33.482 1.00 74.81 95 SER A C 1
ATOM 717 O O . SER A 1 95 ? 16.507 2.993 -32.278 1.00 74.81 95 SER A O 1
ATOM 719 N N . ALA A 1 96 ? 17.471 4.146 -33.952 1.00 80.56 96 ALA A N 1
ATOM 720 C CA . ALA A 1 96 ? 18.333 4.948 -33.087 1.00 80.56 96 ALA A CA 1
ATOM 721 C C . ALA A 1 96 ? 17.536 5.857 -32.132 1.00 80.56 96 ALA A C 1
ATOM 723 O O . ALA A 1 96 ? 17.842 5.942 -30.936 1.00 80.56 96 ALA A O 1
ATOM 724 N N . VAL A 1 97 ? 16.472 6.492 -32.629 1.00 80.06 97 VAL A N 1
ATOM 725 C CA . VAL A 1 97 ? 15.571 7.342 -31.838 1.00 80.06 97 VAL A CA 1
ATOM 726 C C . VAL A 1 97 ? 14.741 6.490 -30.881 1.00 80.06 97 VAL A C 1
ATOM 728 O O . VAL A 1 97 ? 14.674 6.803 -29.694 1.00 80.06 97 VAL A O 1
ATOM 731 N N . ALA A 1 98 ? 14.161 5.384 -31.354 1.00 76.50 98 ALA A N 1
ATOM 732 C CA . ALA A 1 98 ? 13.335 4.500 -30.532 1.00 76.50 98 ALA A CA 1
ATOM 733 C C . ALA A 1 98 ? 14.122 3.888 -29.359 1.00 76.50 98 ALA A C 1
ATOM 735 O O . ALA A 1 98 ? 13.639 3.897 -28.224 1.00 76.50 98 ALA A O 1
ATOM 736 N N . ILE A 1 99 ? 15.348 3.412 -29.610 1.00 81.56 99 ILE A N 1
ATOM 737 C CA . ILE A 1 99 ? 16.239 2.872 -28.573 1.00 81.56 99 ILE A CA 1
ATOM 738 C C . ILE A 1 99 ? 16.614 3.962 -27.563 1.00 81.56 99 ILE A C 1
ATOM 740 O O . ILE A 1 99 ? 16.552 3.721 -26.358 1.00 81.56 99 ILE A O 1
ATOM 744 N N . SER A 1 100 ? 16.947 5.167 -28.033 1.00 81.62 100 SER A N 1
ATOM 745 C CA . SER A 1 100 ? 17.316 6.282 -27.153 1.00 81.62 100 SER A CA 1
ATOM 746 C C . SER A 1 100 ? 16.147 6.731 -26.275 1.00 81.62 100 SER A C 1
ATOM 748 O O . SER A 1 100 ? 16.318 6.938 -25.075 1.00 81.62 100 SER A O 1
ATOM 750 N N . VAL A 1 101 ? 14.942 6.837 -26.844 1.00 78.06 101 VAL A N 1
ATOM 751 C CA . VAL A 1 101 ? 13.726 7.167 -26.090 1.00 78.06 101 VAL A CA 1
ATOM 752 C C . VAL A 1 101 ? 13.459 6.092 -25.042 1.00 78.06 101 VAL A C 1
ATOM 754 O O . VAL A 1 101 ? 13.381 6.422 -23.862 1.00 78.06 101 VAL A O 1
ATOM 757 N N . ALA A 1 102 ? 13.396 4.814 -25.432 1.00 77.19 102 ALA A N 1
ATOM 758 C CA . ALA A 1 102 ? 13.188 3.707 -24.496 1.00 77.19 102 ALA A CA 1
ATOM 759 C C . ALA A 1 102 ? 14.237 3.705 -23.371 1.00 77.19 102 ALA A C 1
ATOM 761 O O . ALA A 1 102 ? 13.900 3.536 -22.198 1.00 77.19 102 ALA A O 1
ATOM 762 N N . GLY A 1 103 ? 15.492 3.974 -23.721 1.00 80.44 103 GLY A N 1
ATOM 763 C CA . GLY A 1 103 ? 16.598 4.135 -22.794 1.00 80.44 103 GLY A CA 1
ATOM 764 C C . GLY A 1 103 ? 16.369 5.225 -21.745 1.00 80.44 103 GLY A C 1
ATOM 765 O O . GLY A 1 103 ? 16.482 4.957 -20.549 1.00 80.44 103 GLY A O 1
ATOM 766 N N . TRP A 1 104 ? 15.974 6.432 -22.156 1.00 85.00 104 TRP A N 1
ATOM 767 C CA . TRP A 1 104 ? 15.654 7.525 -21.229 1.00 85.00 104 TRP A CA 1
ATOM 768 C C . TRP A 1 104 ? 14.481 7.202 -20.301 1.00 85.00 104 TRP A C 1
ATOM 770 O O . TRP A 1 104 ? 14.523 7.533 -19.113 1.00 85.00 104 TRP A O 1
ATOM 780 N N . LEU A 1 105 ? 13.459 6.505 -20.804 1.00 81.38 105 LEU A N 1
ATOM 781 C CA . LEU A 1 105 ? 12.349 6.053 -19.962 1.00 81.38 105 LEU A CA 1
ATOM 782 C C . LEU A 1 105 ? 12.819 5.031 -18.914 1.00 81.38 105 LEU A C 1
ATOM 784 O O . LEU A 1 105 ? 12.370 5.073 -17.765 1.00 81.38 105 LEU A O 1
ATOM 788 N N . MET A 1 106 ? 13.767 4.160 -19.271 1.00 82.75 106 MET A N 1
ATOM 789 C CA . MET A 1 106 ? 14.385 3.219 -18.332 1.00 82.75 106 MET A CA 1
ATOM 790 C C . MET A 1 106 ? 15.254 3.925 -17.289 1.00 82.75 106 MET A C 1
ATOM 792 O O . MET A 1 106 ? 15.195 3.549 -16.120 1.00 82.75 106 MET A O 1
ATOM 796 N N . VAL A 1 107 ? 15.983 4.988 -17.654 1.00 87.00 107 VAL A N 1
ATOM 797 C CA . VAL A 1 107 ? 16.709 5.833 -16.683 1.00 87.00 107 VAL A CA 1
ATOM 798 C C . VAL A 1 107 ? 15.743 6.437 -15.661 1.00 87.00 107 VAL A C 1
ATOM 800 O O . VAL A 1 107 ? 15.986 6.351 -14.455 1.00 87.00 107 VAL A O 1
ATOM 803 N N . ALA A 1 108 ? 14.625 7.007 -16.118 1.00 82.50 108 ALA A N 1
ATOM 804 C CA . ALA A 1 108 ? 13.616 7.580 -15.229 1.00 82.50 108 ALA A CA 1
ATOM 805 C C . ALA A 1 108 ? 13.013 6.518 -14.289 1.00 82.50 108 ALA A C 1
ATOM 807 O O . ALA A 1 108 ? 12.873 6.753 -13.085 1.00 82.50 108 ALA A O 1
ATOM 808 N N . SER A 1 109 ? 12.720 5.325 -14.820 1.00 80.81 109 SER A N 1
ATOM 809 C CA . SER A 1 109 ? 12.226 4.188 -14.035 1.00 80.81 109 SER A CA 1
ATOM 810 C C . SER A 1 109 ? 13.237 3.731 -12.976 1.00 80.81 109 SER A C 1
ATOM 812 O O . SER A 1 109 ? 12.889 3.601 -11.799 1.00 80.81 109 SER A O 1
ATOM 814 N N . ALA A 1 110 ? 14.508 3.572 -13.358 1.00 84.25 110 ALA A N 1
ATOM 815 C CA . ALA A 1 110 ? 15.593 3.204 -12.452 1.00 84.25 110 ALA A CA 1
ATOM 816 C C . ALA A 1 110 ? 15.769 4.234 -11.326 1.00 84.25 110 ALA A C 1
ATOM 818 O O . ALA A 1 110 ? 15.880 3.863 -10.156 1.00 84.25 110 ALA A O 1
ATOM 819 N N . GLY A 1 111 ? 15.723 5.531 -11.653 1.00 84.56 111 GLY A N 1
ATOM 820 C CA . GLY A 1 111 ? 15.792 6.612 -10.669 1.00 84.56 111 GLY A CA 1
ATOM 821 C C . GLY A 1 111 ? 14.665 6.533 -9.636 1.00 84.56 111 GLY A C 1
ATOM 822 O O . GLY A 1 111 ? 14.912 6.609 -8.430 1.00 84.56 111 GLY A O 1
ATOM 823 N N . TRP A 1 112 ? 13.430 6.297 -10.083 1.00 84.44 112 TRP A N 1
ATOM 824 C CA . TRP A 1 112 ? 12.285 6.134 -9.185 1.00 84.44 112 TRP A CA 1
ATOM 825 C C . TRP A 1 112 ? 12.420 4.917 -8.259 1.00 84.44 112 TRP A C 1
ATOM 827 O O . TRP A 1 112 ? 12.158 4.997 -7.051 1.00 84.44 112 TRP A O 1
ATOM 837 N N . GLN A 1 113 ? 12.853 3.781 -8.802 1.00 84.00 113 GLN A N 1
ATOM 838 C CA . GLN A 1 113 ? 13.076 2.581 -8.003 1.00 84.00 113 GLN A CA 1
ATOM 839 C C . GLN A 1 113 ? 14.203 2.772 -6.994 1.00 84.00 113 GLN A C 1
ATOM 841 O O . GLN A 1 113 ? 14.050 2.349 -5.852 1.00 84.00 113 GLN A O 1
ATOM 846 N N . ALA A 1 114 ? 15.288 3.457 -7.364 1.00 85.56 114 ALA A N 1
ATOM 847 C CA . ALA A 1 114 ? 16.366 3.792 -6.442 1.00 85.56 114 ALA A CA 1
ATOM 848 C C . ALA A 1 114 ? 15.849 4.641 -5.269 1.00 85.56 114 ALA A C 1
ATOM 850 O O . ALA A 1 114 ? 16.108 4.313 -4.113 1.00 85.56 114 ALA A O 1
ATOM 851 N N . VAL A 1 115 ? 15.030 5.667 -5.534 1.00 84.38 115 VAL A N 1
ATOM 852 C CA . VAL A 1 115 ? 14.386 6.473 -4.479 1.00 84.38 115 VAL A CA 1
ATOM 853 C C . VAL A 1 115 ? 13.496 5.609 -3.584 1.00 84.38 115 VAL A C 1
ATOM 855 O O . VAL A 1 115 ? 13.531 5.733 -2.357 1.00 84.38 115 VAL A O 1
ATOM 858 N N . THR A 1 116 ? 12.711 4.710 -4.174 1.00 81.06 116 THR A N 1
ATOM 859 C CA . THR A 1 116 ? 11.825 3.803 -3.428 1.00 81.06 116 THR A CA 1
ATOM 860 C C . THR A 1 116 ? 12.624 2.828 -2.562 1.00 81.06 116 THR A C 1
ATOM 862 O O . THR A 1 116 ? 12.289 2.614 -1.395 1.00 81.06 116 THR A O 1
ATOM 865 N N . LEU A 1 117 ? 13.724 2.296 -3.092 1.00 84.19 117 LEU A N 1
ATOM 866 C CA . LEU A 1 117 ? 14.642 1.415 -2.382 1.00 84.19 117 LEU A CA 1
ATOM 867 C C . LEU A 1 117 ? 15.291 2.142 -1.198 1.00 84.19 117 LEU A C 1
ATOM 869 O O . LEU A 1 117 ? 15.242 1.634 -0.080 1.00 84.19 117 LEU A O 1
ATOM 873 N N . ILE A 1 118 ? 15.798 3.362 -1.412 1.00 85.00 118 ILE A N 1
ATOM 874 C CA . ILE A 1 118 ? 16.362 4.218 -0.357 1.00 85.00 118 ILE A CA 1
ATOM 875 C C . ILE A 1 118 ? 15.314 4.483 0.730 1.00 85.00 118 ILE A C 1
ATOM 877 O O . ILE A 1 118 ? 15.604 4.334 1.914 1.00 85.00 118 ILE A O 1
ATOM 881 N N . ARG A 1 119 ? 14.068 4.811 0.361 1.00 82.00 119 ARG A N 1
ATOM 882 C CA . ARG A 1 119 ? 12.974 4.983 1.335 1.00 82.00 119 ARG A CA 1
ATOM 883 C C . ARG A 1 119 ? 12.746 3.721 2.168 1.00 82.00 119 ARG A C 1
ATOM 885 O O . ARG A 1 119 ? 12.566 3.835 3.379 1.00 82.00 119 ARG A O 1
ATOM 892 N N . GLY A 1 120 ? 12.774 2.547 1.538 1.00 81.50 120 GLY A N 1
ATOM 893 C CA . GLY A 1 120 ? 12.669 1.263 2.229 1.00 81.50 120 GLY A CA 1
ATOM 894 C C . GLY A 1 120 ? 13.842 0.998 3.176 1.00 81.50 120 GLY A C 1
ATOM 895 O O . GLY A 1 120 ? 13.630 0.550 4.302 1.00 81.50 120 GLY A O 1
ATOM 896 N N . MET A 1 121 ? 15.069 1.325 2.761 1.00 81.50 121 MET A N 1
ATOM 897 C CA . MET A 1 121 ? 16.273 1.208 3.596 1.00 81.50 121 MET A CA 1
ATOM 898 C C . MET A 1 121 ? 16.247 2.158 4.799 1.00 81.50 121 MET A C 1
ATOM 900 O O . MET A 1 121 ? 16.686 1.782 5.880 1.00 81.50 121 MET A O 1
ATOM 904 N N . LEU A 1 122 ? 15.656 3.344 4.643 1.00 83.19 122 LEU A N 1
ATOM 905 C CA . LEU A 1 122 ? 15.413 4.309 5.722 1.00 83.19 122 LEU A CA 1
ATOM 906 C C . LEU A 1 122 ? 14.245 3.912 6.650 1.00 83.19 122 LEU A C 1
ATOM 908 O O . LEU A 1 122 ? 13.803 4.717 7.467 1.00 83.19 122 LEU A O 1
ATOM 912 N N . GLY A 1 123 ? 13.703 2.697 6.518 1.00 74.12 123 GLY A N 1
ATOM 913 C CA . GLY A 1 123 ? 12.660 2.168 7.398 1.00 74.12 123 GLY A CA 1
ATOM 914 C C . GLY A 1 123 ? 11.248 2.682 7.107 1.00 74.12 123 GLY A C 1
ATOM 915 O O . GLY A 1 123 ? 10.330 2.401 7.878 1.00 74.12 123 GLY A O 1
ATOM 916 N N . ARG A 1 124 ? 11.028 3.408 6.002 1.00 76.44 124 ARG A N 1
ATOM 917 C CA . ARG A 1 124 ? 9.672 3.797 5.588 1.00 76.44 124 ARG A CA 1
ATOM 918 C C . ARG A 1 124 ? 8.954 2.592 4.985 1.00 76.44 124 ARG A C 1
ATOM 920 O O . ARG A 1 124 ? 9.552 1.800 4.259 1.00 76.44 124 ARG A O 1
ATOM 927 N N . SER A 1 125 ? 7.653 2.471 5.255 1.00 76.38 125 SER A N 1
ATOM 928 C CA . SER A 1 125 ? 6.837 1.430 4.627 1.00 76.38 125 SER A CA 1
ATOM 929 C C . SER A 1 125 ? 6.836 1.613 3.109 1.00 76.38 125 SER A C 1
ATOM 931 O O . SER A 1 125 ? 6.487 2.680 2.605 1.00 76.38 125 SER A O 1
ATOM 933 N N . ILE A 1 126 ? 7.229 0.556 2.403 1.00 81.25 126 ILE A N 1
ATOM 934 C CA . ILE A 1 126 ? 7.166 0.434 0.939 1.00 81.25 126 ILE A CA 1
ATOM 935 C C . ILE A 1 126 ? 6.346 -0.796 0.526 1.00 81.25 126 ILE A C 1
ATOM 937 O O . ILE A 1 126 ? 6.525 -1.336 -0.558 1.00 81.25 126 ILE A O 1
ATOM 941 N N . ALA A 1 127 ? 5.475 -1.281 1.415 1.00 75.50 127 ALA A N 1
ATOM 942 C CA . ALA A 1 127 ? 4.661 -2.478 1.201 1.00 75.50 127 ALA A CA 1
ATOM 943 C C . ALA A 1 127 ? 3.818 -2.399 -0.087 1.00 75.50 127 ALA A C 1
ATOM 945 O O . ALA A 1 127 ? 3.675 -3.379 -0.808 1.00 75.50 127 ALA A O 1
ATOM 946 N N . GLU A 1 128 ? 3.321 -1.206 -0.409 1.00 76.56 128 GLU A N 1
ATOM 947 C CA . GLU A 1 128 ? 2.514 -0.930 -1.604 1.00 76.56 128 GLU A CA 1
ATOM 948 C C . GLU A 1 128 ? 3.332 -0.990 -2.907 1.00 76.56 128 GLU A C 1
ATOM 950 O O . GLU A 1 128 ? 2.772 -1.064 -3.997 1.00 76.56 128 GLU A O 1
ATOM 955 N N . SER A 1 129 ? 4.665 -0.994 -2.814 1.00 80.75 129 SER A N 1
ATOM 956 C CA . SER A 1 129 ? 5.568 -0.966 -3.965 1.00 80.75 129 SER A CA 1
ATOM 957 C C . SER A 1 129 ? 5.936 -2.358 -4.498 1.00 80.75 129 SER A C 1
ATOM 959 O O . SER A 1 129 ? 6.686 -2.432 -5.468 1.00 80.75 129 SER A O 1
ATOM 961 N N . GLU A 1 130 ? 5.423 -3.456 -3.919 1.00 83.31 130 GLU A N 1
ATOM 962 C CA . GLU A 1 130 ? 5.750 -4.824 -4.371 1.00 83.31 130 GLU A CA 1
ATOM 963 C C . GLU A 1 130 ? 5.355 -5.054 -5.836 1.00 83.31 130 GLU A C 1
ATOM 965 O O . GLU A 1 130 ? 6.187 -5.457 -6.649 1.00 83.31 130 GLU A O 1
ATOM 970 N N . VAL A 1 131 ? 4.100 -4.754 -6.184 1.00 77.88 131 VAL A N 1
ATOM 971 C CA . VAL A 1 131 ? 3.575 -4.957 -7.544 1.00 77.88 131 VAL A CA 1
ATOM 972 C C . VAL A 1 131 ? 4.297 -4.052 -8.542 1.00 77.88 131 VAL A C 1
ATOM 974 O O . VAL A 1 131 ? 4.710 -4.514 -9.603 1.00 77.88 131 VAL A O 1
ATOM 977 N N . GLY A 1 132 ? 4.519 -2.784 -8.179 1.00 77.38 132 GLY A N 1
ATOM 978 C CA . GLY A 1 132 ? 5.250 -1.835 -9.021 1.00 77.38 132 GLY A CA 1
ATOM 979 C C . GLY A 1 132 ? 6.696 -2.263 -9.283 1.00 77.38 132 GLY A C 1
ATOM 980 O O . GLY A 1 132 ? 7.170 -2.153 -10.412 1.00 77.38 132 GLY A O 1
ATOM 981 N N . GLY A 1 133 ? 7.376 -2.814 -8.270 1.00 83.19 133 GLY A N 1
ATOM 982 C CA . GLY A 1 133 ? 8.724 -3.364 -8.417 1.00 83.19 133 GLY A CA 1
ATOM 983 C C . GLY A 1 133 ? 8.775 -4.538 -9.397 1.00 83.19 133 GLY A C 1
ATOM 984 O O . GLY A 1 133 ? 9.629 -4.555 -10.280 1.00 83.19 133 GLY A O 1
ATOM 985 N N . TRP A 1 134 ? 7.827 -5.480 -9.308 1.00 84.25 134 TRP A N 1
ATOM 986 C CA . TRP A 1 134 ? 7.760 -6.619 -10.231 1.00 84.25 134 TRP A CA 1
ATOM 987 C C . TRP A 1 134 ? 7.439 -6.214 -11.666 1.00 84.25 134 TRP A C 1
ATOM 989 O O . TRP A 1 134 ? 8.078 -6.715 -12.587 1.00 84.25 134 TRP A O 1
ATOM 999 N N . ILE A 1 135 ? 6.488 -5.296 -11.864 1.00 80.25 135 ILE A N 1
ATOM 1000 C CA . ILE A 1 135 ? 6.163 -4.778 -13.200 1.00 80.25 135 ILE A CA 1
ATOM 1001 C C . ILE A 1 135 ? 7.414 -4.177 -13.831 1.00 80.25 135 ILE A C 1
ATOM 1003 O O . ILE A 1 135 ? 7.780 -4.526 -14.949 1.00 80.25 135 ILE A O 1
ATOM 1007 N N . ALA A 1 136 ? 8.109 -3.313 -13.100 1.00 81.06 136 ALA A N 1
ATOM 1008 C CA . ALA A 1 136 ? 9.276 -2.649 -13.644 1.00 81.06 136 ALA A CA 1
ATOM 1009 C C . ALA A 1 136 ? 10.471 -3.607 -13.839 1.00 81.06 136 ALA A C 1
ATOM 1011 O O . ALA A 1 136 ? 11.237 -3.426 -14.783 1.00 81.06 136 ALA A O 1
ATOM 1012 N N . ALA A 1 137 ? 10.574 -4.678 -13.041 1.00 85.69 137 ALA A N 1
ATOM 1013 C CA . ALA A 1 137 ? 11.510 -5.774 -13.287 1.00 85.69 137 ALA A CA 1
ATOM 1014 C C . ALA A 1 137 ? 11.232 -6.478 -14.623 1.00 85.69 137 ALA A C 1
ATOM 1016 O O . ALA A 1 137 ? 12.119 -6.589 -15.468 1.00 85.69 137 ALA A O 1
ATOM 1017 N N . VAL A 1 138 ? 9.987 -6.916 -14.830 1.00 84.31 138 VAL A N 1
ATOM 1018 C CA . VAL A 1 138 ? 9.574 -7.623 -16.049 1.00 84.31 138 VAL A CA 1
ATOM 1019 C C . VAL A 1 138 ? 9.770 -6.738 -17.271 1.00 84.31 138 VAL A C 1
ATOM 1021 O O . VAL A 1 138 ? 10.372 -7.176 -18.250 1.00 84.31 138 VAL A O 1
ATOM 1024 N N . VAL A 1 139 ? 9.316 -5.483 -17.222 1.00 79.81 139 VAL A N 1
ATOM 1025 C CA . VAL A 1 139 ? 9.433 -4.628 -18.402 1.00 79.81 139 VAL A CA 1
ATOM 1026 C C . VAL A 1 139 ? 10.871 -4.182 -18.656 1.00 79.81 139 VAL A C 1
ATOM 1028 O O . VAL A 1 139 ? 11.253 -4.073 -19.816 1.00 79.81 139 VAL A O 1
ATOM 1031 N N . GLY A 1 140 ? 11.703 -4.011 -17.625 1.00 83.06 140 GLY A N 1
ATOM 1032 C CA . GLY A 1 140 ? 13.137 -3.779 -17.818 1.00 83.06 140 GLY A CA 1
ATOM 1033 C C . GLY A 1 140 ? 13.811 -4.921 -18.591 1.00 83.06 140 GLY A C 1
ATOM 1034 O O . GLY A 1 140 ? 14.568 -4.666 -19.525 1.00 83.06 140 GLY A O 1
ATOM 1035 N N . VAL A 1 141 ? 13.466 -6.181 -18.286 1.00 87.88 141 VAL A N 1
ATOM 1036 C CA . VAL A 1 141 ? 13.957 -7.351 -19.042 1.00 87.88 141 VAL A CA 1
ATOM 1037 C C . VAL A 1 141 ? 13.453 -7.330 -20.484 1.00 87.88 141 VAL A C 1
ATOM 1039 O O . VAL A 1 141 ? 14.248 -7.470 -21.411 1.00 87.88 141 VAL A O 1
ATOM 1042 N N . VAL A 1 142 ? 12.148 -7.123 -20.691 1.00 81.00 142 VAL A N 1
ATOM 1043 C CA . VAL A 1 142 ? 11.556 -7.076 -22.039 1.00 81.00 142 VAL A CA 1
ATOM 1044 C C . VAL A 1 142 ? 12.185 -5.959 -22.875 1.00 81.00 142 VAL A C 1
ATOM 1046 O O . VAL A 1 142 ? 12.544 -6.182 -24.029 1.00 81.00 142 VAL A O 1
ATOM 1049 N N . ALA A 1 143 ? 12.383 -4.776 -22.294 1.00 79.62 143 ALA A N 1
ATOM 1050 C CA . ALA A 1 143 ? 13.023 -3.655 -22.965 1.00 79.62 143 ALA A CA 1
ATOM 1051 C C . ALA A 1 143 ? 14.485 -3.949 -23.315 1.00 79.62 143 ALA A C 1
ATOM 1053 O O . ALA A 1 143 ? 14.902 -3.639 -24.425 1.00 79.62 143 ALA A O 1
ATOM 1054 N N . ALA A 1 144 ? 15.247 -4.593 -22.426 1.00 86.38 144 ALA A N 1
ATOM 1055 C CA . ALA A 1 144 ? 16.623 -4.991 -22.718 1.00 86.38 144 ALA A CA 1
ATOM 1056 C C . ALA A 1 144 ? 16.698 -5.961 -23.909 1.00 86.38 144 ALA A C 1
ATOM 1058 O O . ALA A 1 144 ? 17.524 -5.773 -24.802 1.00 86.3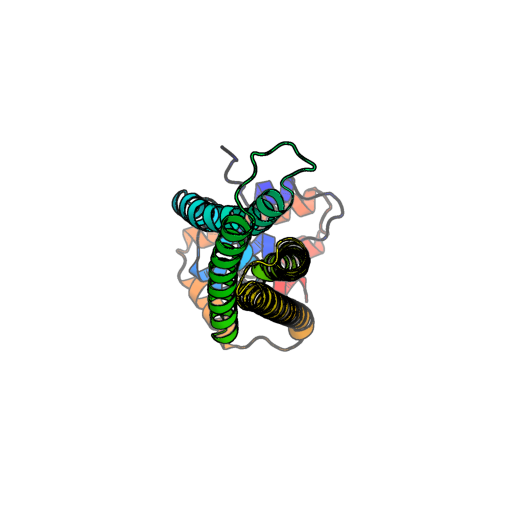8 144 ALA A O 1
ATOM 1059 N N . VAL A 1 145 ? 15.804 -6.958 -23.955 1.00 84.44 145 VAL A N 1
ATOM 1060 C CA . VAL A 1 145 ? 15.715 -7.916 -25.070 1.00 84.44 145 VAL A CA 1
ATOM 1061 C C . VAL A 1 145 ? 15.357 -7.202 -26.373 1.00 84.44 145 VAL A C 1
ATOM 1063 O O . VAL A 1 145 ? 16.019 -7.414 -27.385 1.00 84.44 145 VAL A O 1
ATOM 1066 N N . MET A 1 146 ? 14.358 -6.318 -26.349 1.00 77.75 146 MET A N 1
ATOM 1067 C CA . MET A 1 146 ? 13.917 -5.579 -27.537 1.00 77.75 146 MET A CA 1
ATOM 1068 C C . MET A 1 146 ? 14.971 -4.587 -28.047 1.00 77.75 146 MET A C 1
ATOM 1070 O O . MET A 1 146 ? 15.196 -4.505 -29.254 1.00 77.75 146 MET A O 1
ATOM 1074 N N . ILE A 1 147 ? 15.656 -3.869 -27.148 1.00 83.19 147 ILE A N 1
ATOM 1075 C CA . ILE A 1 147 ? 16.784 -2.994 -27.501 1.00 83.19 147 ILE A CA 1
ATOM 1076 C C . ILE A 1 147 ? 17.913 -3.819 -28.124 1.00 83.19 147 ILE A C 1
ATOM 1078 O O . ILE A 1 147 ? 18.490 -3.390 -29.117 1.00 83.19 147 ILE A O 1
ATOM 1082 N N . GLY A 1 148 ? 18.208 -5.005 -27.583 1.00 83.56 148 GLY A N 1
ATOM 1083 C CA . GLY A 1 148 ? 19.211 -5.904 -28.151 1.00 83.56 148 GLY A CA 1
ATOM 1084 C C . GLY A 1 148 ? 18.835 -6.421 -29.537 1.00 83.56 148 GLY A C 1
ATOM 1085 O O . GLY A 1 148 ? 19.648 -6.358 -30.457 1.00 83.56 148 GLY A O 1
ATOM 1086 N N . ALA A 1 149 ? 17.593 -6.873 -29.715 1.00 79.00 149 ALA A N 1
ATOM 1087 C CA . ALA A 1 149 ? 17.098 -7.370 -30.996 1.00 79.00 149 ALA A CA 1
ATOM 1088 C C . ALA A 1 149 ? 17.131 -6.284 -32.085 1.00 79.00 149 ALA A C 1
ATOM 1090 O O . ALA A 1 149 ? 17.685 -6.511 -33.156 1.00 79.00 149 ALA A O 1
ATOM 1091 N N . ARG A 1 150 ? 16.622 -5.077 -31.799 1.00 80.50 150 ARG A N 1
ATOM 1092 C CA . ARG A 1 150 ? 16.667 -3.956 -32.757 1.00 80.50 150 ARG A CA 1
ATOM 1093 C C . ARG A 1 150 ? 18.070 -3.399 -32.959 1.00 80.50 150 ARG A C 1
ATOM 1095 O O . ARG A 1 150 ? 18.471 -3.140 -34.085 1.00 80.50 150 ARG A O 1
ATOM 1102 N N . GLY A 1 151 ? 18.835 -3.234 -31.884 1.00 85.50 151 GLY A N 1
ATOM 1103 C CA . GLY A 1 151 ? 20.191 -2.697 -31.952 1.00 85.50 151 GLY A CA 1
ATOM 1104 C C . GLY A 1 151 ? 21.134 -3.569 -32.782 1.00 85.50 151 GLY A C 1
ATOM 1105 O O . GLY A 1 151 ? 21.990 -3.041 -33.488 1.00 85.50 151 GLY A O 1
ATOM 1106 N N . THR A 1 152 ? 20.952 -4.893 -32.736 1.00 87.25 152 THR A N 1
ATOM 1107 C CA . THR A 1 152 ? 21.697 -5.841 -33.579 1.00 87.25 152 THR A CA 1
ATOM 1108 C C . THR A 1 152 ? 21.188 -5.879 -35.016 1.00 87.25 152 THR A C 1
ATOM 1110 O O . THR A 1 152 ? 22.012 -5.827 -35.926 1.00 87.25 152 THR A O 1
ATOM 1113 N N . ALA A 1 153 ? 19.868 -5.931 -35.228 1.00 84.31 153 ALA A N 1
ATOM 1114 C CA . ALA A 1 153 ? 19.272 -5.974 -36.564 1.00 84.31 153 ALA A CA 1
ATOM 1115 C C . ALA A 1 153 ? 19.601 -4.721 -37.393 1.00 84.31 153 ALA A C 1
ATOM 1117 O O . ALA A 1 153 ? 20.036 -4.837 -38.537 1.00 84.31 153 ALA A O 1
ATOM 1118 N N . ASP A 1 154 ? 19.477 -3.541 -36.784 1.00 86.06 154 ASP A N 1
ATOM 1119 C CA . ASP A 1 154 ? 19.644 -2.250 -37.462 1.00 86.06 154 ASP A CA 1
ATOM 1120 C C . ASP A 1 154 ? 21.051 -1.647 -37.273 1.00 86.06 154 ASP A C 1
ATOM 1122 O O . ASP A 1 154 ? 21.304 -0.509 -37.663 1.00 86.06 154 ASP A O 1
ATOM 1126 N N . GLN A 1 155 ? 21.974 -2.395 -36.652 1.00 89.88 155 GLN A N 1
ATOM 1127 C CA . GLN A 1 155 ? 23.364 -1.996 -36.369 1.00 89.88 155 GLN A CA 1
ATOM 1128 C C . GLN A 1 155 ? 23.511 -0.621 -35.687 1.00 89.88 155 GLN A C 1
ATOM 1130 O O . GLN A 1 155 ? 24.443 0.137 -35.963 1.00 89.88 155 GLN A O 1
ATOM 1135 N N . VAL A 1 156 ? 22.606 -0.295 -34.761 1.00 88.06 156 VAL A N 1
ATOM 1136 C CA . VAL A 1 156 ? 22.571 1.010 -34.080 1.00 88.06 156 VAL A CA 1
ATOM 1137 C C . VAL A 1 156 ? 23.787 1.176 -33.156 1.00 88.06 156 VAL A C 1
ATOM 1139 O O . VAL A 1 156 ? 23.918 0.433 -32.185 1.00 88.06 156 VAL A O 1
ATOM 1142 N N . PRO A 1 157 ? 24.673 2.166 -33.352 1.00 89.69 157 PRO A N 1
ATOM 1143 C CA . PRO A 1 157 ? 25.830 2.346 -32.476 1.00 89.69 157 PRO A CA 1
ATOM 1144 C C . PRO A 1 157 ? 25.436 2.584 -31.009 1.00 89.69 157 PRO A C 1
ATOM 1146 O O . PRO A 1 157 ? 24.561 3.392 -30.706 1.00 89.69 157 PRO A O 1
ATOM 1149 N N . GLY A 1 158 ? 26.102 1.894 -30.077 1.00 89.06 158 GLY A N 1
ATOM 1150 C CA . GLY A 1 158 ? 25.928 2.112 -28.635 1.00 89.06 158 GLY A CA 1
ATOM 1151 C C . GLY A 1 158 ? 24.637 1.554 -28.025 1.00 89.06 158 GLY A C 1
ATOM 1152 O O . GLY A 1 158 ? 24.354 1.835 -26.858 1.00 89.06 158 GLY A O 1
ATOM 1153 N N . TRP A 1 159 ? 23.870 0.731 -28.753 1.00 89.12 159 TRP A N 1
ATOM 1154 C CA . TRP A 1 159 ? 22.651 0.093 -28.232 1.00 89.12 159 TRP A CA 1
ATOM 1155 C C . TRP A 1 159 ? 22.896 -0.702 -26.937 1.00 89.12 159 TRP A C 1
ATOM 1157 O O . TRP A 1 159 ? 22.007 -0.800 -26.089 1.00 89.12 159 TRP A O 1
ATOM 1167 N N . GLN A 1 160 ? 24.114 -1.224 -26.747 1.00 94.94 160 GLN A N 1
ATOM 1168 C CA . GLN A 1 160 ? 24.502 -2.004 -25.570 1.00 94.94 160 GLN A CA 1
ATOM 1169 C C . GLN A 1 160 ? 24.387 -1.190 -24.278 1.00 94.94 160 GLN A C 1
ATOM 1171 O O . GLN A 1 160 ? 24.025 -1.742 -23.240 1.00 94.94 160 GLN A O 1
ATOM 1176 N N . VAL A 1 161 ? 24.653 0.121 -24.335 1.00 94.12 161 VAL A N 1
ATOM 1177 C CA . VAL A 1 161 ? 24.531 1.016 -23.175 1.00 94.12 161 VAL A CA 1
ATOM 1178 C C . VAL A 1 161 ? 23.074 1.089 -22.727 1.00 94.12 161 VAL A C 1
ATOM 1180 O O . VAL A 1 161 ? 22.775 0.925 -21.547 1.00 94.12 161 VAL A O 1
ATOM 1183 N N . TRP A 1 162 ? 22.149 1.257 -23.671 1.00 89.69 162 TRP A N 1
ATOM 1184 C CA . TRP A 1 162 ? 20.720 1.322 -23.375 1.00 89.69 162 TRP A CA 1
ATOM 1185 C C . TRP A 1 162 ? 20.151 -0.020 -22.911 1.00 89.69 162 TRP A C 1
ATOM 1187 O O . TRP A 1 162 ? 19.345 -0.054 -21.980 1.00 89.69 162 TRP A O 1
ATOM 1197 N N . ALA A 1 163 ? 20.623 -1.130 -23.485 1.00 88.50 163 ALA A N 1
ATOM 1198 C CA . ALA A 1 163 ? 20.287 -2.463 -22.993 1.00 88.50 163 ALA A CA 1
ATOM 1199 C C . ALA A 1 163 ? 20.769 -2.661 -21.545 1.00 88.50 163 ALA A C 1
ATOM 1201 O O . ALA A 1 163 ? 20.008 -3.136 -20.702 1.00 88.50 163 ALA A O 1
ATOM 1202 N N . ALA A 1 164 ? 21.994 -2.232 -21.222 1.00 91.88 164 ALA A N 1
ATOM 1203 C CA . ALA A 1 164 ? 22.526 -2.296 -19.863 1.00 91.88 164 ALA A CA 1
ATOM 1204 C C . ALA A 1 164 ? 21.706 -1.445 -18.878 1.00 91.88 164 ALA A C 1
ATOM 1206 O O . ALA A 1 164 ? 21.395 -1.912 -17.783 1.00 91.88 164 ALA A O 1
ATOM 1207 N N . VAL A 1 165 ? 21.285 -0.237 -19.272 1.00 89.62 165 VAL A N 1
ATOM 1208 C CA . VAL A 1 165 ? 20.384 0.608 -18.467 1.00 89.62 165 VAL A CA 1
ATOM 1209 C C . VAL A 1 165 ? 19.066 -0.112 -18.167 1.00 89.62 165 VAL A C 1
ATOM 1211 O O . VAL A 1 165 ? 18.624 -0.123 -17.017 1.00 89.62 165 VAL A O 1
ATOM 1214 N N . ALA A 1 166 ? 18.454 -0.752 -19.167 1.00 84.69 166 ALA A N 1
ATOM 1215 C CA . ALA A 1 166 ? 17.214 -1.505 -18.986 1.00 84.69 166 ALA A CA 1
ATOM 1216 C C . ALA A 1 166 ? 17.391 -2.702 -18.029 1.00 84.69 166 ALA A C 1
ATOM 1218 O O . ALA A 1 166 ? 16.535 -2.944 -17.176 1.00 84.69 166 ALA A O 1
ATOM 1219 N N . VAL A 1 167 ? 18.535 -3.396 -18.089 1.00 92.38 167 VAL A N 1
ATOM 1220 C CA . VAL A 1 167 ? 18.884 -4.461 -17.131 1.00 92.38 167 VAL A CA 1
ATOM 1221 C C . VAL A 1 167 ? 19.040 -3.910 -15.711 1.00 92.38 167 VAL A C 1
ATOM 1223 O O . VAL A 1 167 ? 18.510 -4.493 -14.767 1.00 92.38 167 VAL A O 1
ATOM 1226 N N . VAL A 1 168 ? 19.717 -2.773 -15.531 1.00 92.06 168 VAL A N 1
ATOM 1227 C CA . VAL A 1 168 ? 19.862 -2.139 -14.208 1.00 92.06 168 VAL A CA 1
ATOM 1228 C C . VAL A 1 168 ? 18.499 -1.741 -13.636 1.00 92.06 168 VAL A C 1
ATOM 1230 O O . VAL A 1 168 ? 18.220 -2.026 -12.469 1.00 92.06 168 VAL A O 1
ATOM 1233 N N . ALA A 1 169 ? 17.623 -1.154 -14.455 1.00 86.75 169 ALA A N 1
ATOM 1234 C CA . ALA A 1 169 ? 16.245 -0.850 -14.073 1.00 86.75 169 ALA A CA 1
ATOM 1235 C C . ALA A 1 169 ? 15.457 -2.122 -13.701 1.00 86.75 169 ALA A C 1
ATOM 1237 O O . ALA A 1 169 ? 14.650 -2.116 -12.772 1.00 86.75 169 ALA A O 1
ATOM 1238 N N . ALA A 1 170 ? 15.710 -3.245 -14.378 1.00 87.88 170 ALA A N 1
ATOM 1239 C CA . ALA A 1 170 ? 15.073 -4.508 -14.030 1.00 87.88 170 ALA A CA 1
ATOM 1240 C C . ALA A 1 170 ? 15.513 -5.017 -12.644 1.00 87.88 170 ALA A C 1
ATOM 1242 O O . ALA A 1 170 ? 14.686 -5.415 -11.817 1.00 87.88 170 ALA A O 1
ATOM 1243 N N . LEU A 1 171 ? 16.822 -4.974 -12.376 1.00 93.50 171 LEU A N 1
ATOM 1244 C CA . LEU A 1 171 ? 17.416 -5.429 -11.117 1.00 93.50 171 LEU A CA 1
ATOM 1245 C C . LEU A 1 171 ? 16.959 -4.584 -9.926 1.00 93.50 171 LEU A C 1
ATOM 1247 O O . LEU A 1 171 ? 16.613 -5.129 -8.875 1.00 93.50 171 LEU A O 1
ATOM 1251 N N . LEU A 1 172 ? 16.914 -3.262 -10.091 1.00 90.31 172 LEU A N 1
ATOM 1252 C CA . LEU A 1 172 ? 16.399 -2.350 -9.072 1.00 90.31 172 LEU A CA 1
ATOM 1253 C C . LEU A 1 172 ? 14.913 -2.626 -8.778 1.00 90.31 172 LEU A C 1
ATOM 1255 O O . LEU A 1 172 ? 14.512 -2.637 -7.611 1.00 90.31 172 LEU A O 1
ATOM 1259 N N . GLY A 1 173 ? 14.112 -2.946 -9.798 1.00 86.88 173 GLY A N 1
ATOM 1260 C CA . GLY A 1 173 ? 12.691 -3.261 -9.646 1.00 86.88 173 GLY A CA 1
ATOM 1261 C C . GLY A 1 173 ? 12.489 -4.535 -8.839 1.00 86.88 173 GLY A C 1
ATOM 1262 O O . GLY A 1 173 ? 11.717 -4.558 -7.876 1.00 86.88 173 GLY A O 1
ATOM 1263 N N . ALA A 1 174 ? 13.269 -5.568 -9.163 1.00 90.81 174 ALA A N 1
ATOM 1264 C CA . ALA A 1 174 ? 13.284 -6.819 -8.419 1.00 90.81 174 ALA A CA 1
ATOM 1265 C C . ALA A 1 174 ? 13.712 -6.601 -6.958 1.00 90.81 174 ALA A C 1
ATOM 1267 O O . ALA A 1 174 ? 13.069 -7.121 -6.044 1.00 90.81 174 ALA A O 1
ATOM 1268 N N . ALA A 1 175 ? 14.742 -5.785 -6.713 1.00 90.19 175 ALA A N 1
ATOM 1269 C CA . ALA A 1 175 ? 15.197 -5.458 -5.363 1.00 90.19 175 ALA A CA 1
ATOM 1270 C C . ALA A 1 175 ? 14.108 -4.746 -4.540 1.00 90.19 175 ALA A C 1
ATOM 1272 O O . ALA A 1 175 ? 13.861 -5.124 -3.390 1.00 90.19 175 ALA A O 1
ATOM 1273 N N . VAL A 1 176 ? 13.408 -3.768 -5.131 1.00 87.12 176 VAL A N 1
ATOM 1274 C CA . VAL A 1 176 ? 12.268 -3.086 -4.494 1.00 87.12 176 VAL A CA 1
ATOM 1275 C C . VAL A 1 176 ? 11.154 -4.078 -4.172 1.00 87.12 176 VAL A C 1
ATOM 1277 O O . VAL A 1 176 ? 10.663 -4.086 -3.042 1.00 87.12 176 VAL A O 1
ATOM 1280 N N . ALA A 1 177 ? 10.789 -4.950 -5.114 1.00 86.81 177 ALA A N 1
ATOM 1281 C CA . ALA A 1 177 ? 9.740 -5.943 -4.907 1.00 86.81 177 ALA A CA 1
ATOM 1282 C C . ALA A 1 177 ? 10.083 -6.914 -3.769 1.00 86.81 177 ALA A C 1
ATOM 1284 O O . ALA A 1 177 ? 9.261 -7.172 -2.887 1.00 86.81 177 ALA A O 1
ATOM 1285 N N . MET A 1 178 ? 11.323 -7.407 -3.731 1.00 89.19 178 MET A N 1
ATOM 1286 C CA . MET A 1 178 ? 11.799 -8.281 -2.659 1.00 89.19 178 MET A CA 1
ATOM 1287 C C . MET A 1 178 ? 11.799 -7.573 -1.300 1.00 89.19 178 MET A C 1
ATOM 1289 O O . MET A 1 178 ? 11.385 -8.163 -0.295 1.00 89.19 178 MET A O 1
ATOM 1293 N N . LEU A 1 179 ? 12.227 -6.309 -1.252 1.00 87.06 179 LEU A N 1
ATOM 1294 C CA . LEU A 1 179 ? 12.249 -5.526 -0.019 1.00 87.06 179 LEU A CA 1
ATOM 1295 C C . LEU A 1 179 ? 10.830 -5.223 0.486 1.00 87.06 179 LEU A C 1
ATOM 1297 O O . LEU A 1 179 ? 10.559 -5.386 1.678 1.00 87.06 179 LEU A O 1
ATOM 1301 N N . ALA A 1 180 ? 9.912 -4.862 -0.413 1.00 84.69 180 ALA A N 1
ATOM 1302 C CA . ALA A 1 180 ? 8.497 -4.653 -0.114 1.00 84.69 180 ALA A CA 1
ATOM 1303 C C . ALA A 1 180 ? 7.827 -5.938 0.394 1.00 84.69 180 ALA A C 1
ATOM 1305 O O . ALA A 1 180 ? 7.164 -5.938 1.430 1.00 84.69 180 ALA A O 1
ATOM 1306 N N . ARG A 1 181 ? 8.095 -7.079 -0.246 1.00 86.31 181 ARG A N 1
ATOM 1307 C CA . ARG A 1 181 ? 7.598 -8.381 0.212 1.00 86.31 181 ARG A CA 1
ATOM 1308 C C . ARG A 1 181 ? 8.129 -8.742 1.599 1.00 86.31 181 ARG A C 1
ATOM 1310 O O . ARG A 1 181 ? 7.413 -9.311 2.427 1.00 86.31 181 ARG A O 1
ATOM 1317 N N . ARG A 1 182 ? 9.394 -8.418 1.884 1.00 84.69 182 ARG A N 1
ATOM 1318 C CA . ARG A 1 182 ? 9.997 -8.636 3.206 1.00 84.69 182 ARG A CA 1
ATOM 1319 C C . ARG A 1 182 ? 9.370 -7.732 4.266 1.00 84.69 182 ARG A C 1
ATOM 1321 O O . ARG A 1 182 ? 9.159 -8.204 5.383 1.00 84.69 182 ARG A O 1
ATOM 1328 N N . SER A 1 183 ? 9.062 -6.478 3.936 1.00 79.44 183 SER A N 1
ATOM 1329 C CA . SER A 1 183 ? 8.390 -5.558 4.860 1.00 79.44 183 SER A CA 1
ATOM 1330 C C . SER A 1 183 ? 6.962 -6.022 5.163 1.00 79.44 183 SER A C 1
ATOM 1332 O O . SER A 1 183 ? 6.623 -6.150 6.335 1.00 79.44 183 SER A O 1
ATOM 1334 N N . LEU A 1 184 ? 6.195 -6.441 4.150 1.00 74.94 184 LEU A N 1
ATOM 1335 C CA . LEU A 1 184 ? 4.866 -7.050 4.307 1.00 74.94 184 LEU A CA 1
ATOM 1336 C C . LEU A 1 184 ? 4.887 -8.267 5.234 1.00 74.94 184 LEU A C 1
ATOM 1338 O O . LEU A 1 184 ? 4.071 -8.375 6.149 1.00 74.94 184 LEU A O 1
ATOM 1342 N N . ARG A 1 185 ? 5.855 -9.171 5.042 1.00 78.38 185 ARG A N 1
ATOM 1343 C CA . ARG A 1 185 ? 6.019 -10.350 5.904 1.00 78.38 185 ARG A CA 1
ATOM 1344 C C . ARG A 1 185 ? 6.375 -9.981 7.339 1.00 78.38 185 ARG A C 1
ATOM 1346 O O . ARG A 1 185 ? 5.919 -10.667 8.248 1.00 78.38 185 ARG A O 1
ATOM 1353 N N . ARG A 1 186 ? 7.170 -8.927 7.561 1.00 71.06 186 ARG A N 1
ATOM 1354 C CA . ARG A 1 186 ? 7.444 -8.412 8.913 1.00 71.06 186 ARG A CA 1
ATOM 1355 C C . ARG A 1 186 ? 6.168 -7.871 9.543 1.00 71.06 186 ARG A C 1
ATOM 1357 O O . ARG A 1 186 ? 5.796 -8.356 10.597 1.00 71.06 186 ARG A O 1
ATOM 1364 N N . THR A 1 187 ? 5.424 -7.012 8.849 1.00 64.12 187 THR A N 1
ATOM 1365 C CA . THR A 1 187 ? 4.161 -6.459 9.361 1.00 64.12 187 THR A CA 1
ATOM 1366 C C . THR A 1 187 ? 3.117 -7.543 9.643 1.00 64.12 187 THR A C 1
ATOM 1368 O O . THR A 1 187 ? 2.439 -7.488 10.661 1.00 64.12 187 THR A O 1
ATOM 1371 N N . GLN A 1 188 ? 3.008 -8.574 8.798 1.00 65.75 188 GLN A N 1
ATOM 1372 C CA . GLN A 1 188 ? 2.123 -9.718 9.052 1.00 65.75 188 GLN A CA 1
ATOM 1373 C C . GLN A 1 188 ? 2.601 -10.593 10.216 1.00 65.75 188 GLN A C 1
ATOM 1375 O O . GLN A 1 188 ? 1.778 -11.135 10.952 1.00 65.75 188 GLN A 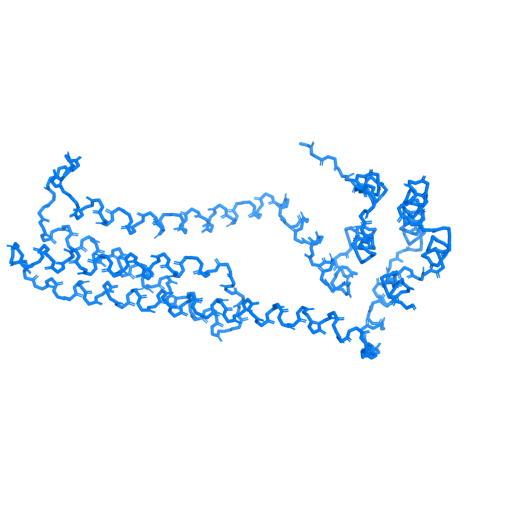O 1
ATOM 1380 N N . ARG A 1 189 ? 3.918 -10.756 10.387 1.00 59.06 189 ARG A N 1
ATOM 1381 C CA . ARG A 1 189 ? 4.497 -11.520 11.499 1.00 59.06 189 ARG A CA 1
ATOM 1382 C C . ARG A 1 189 ? 4.382 -10.765 12.819 1.00 59.06 189 ARG A C 1
ATOM 1384 O O . ARG A 1 189 ? 4.143 -11.409 13.830 1.00 59.06 189 ARG A O 1
ATOM 1391 N N . ASP A 1 190 ? 4.486 -9.444 12.793 1.00 56.34 190 ASP A N 1
ATOM 1392 C CA . ASP A 1 190 ? 4.266 -8.569 13.943 1.00 56.34 190 ASP A CA 1
ATOM 1393 C C . ASP A 1 190 ? 2.773 -8.454 14.270 1.00 56.34 190 ASP A C 1
ATOM 1395 O O . ASP A 1 190 ? 2.416 -8.446 15.437 1.00 56.34 190 ASP A O 1
ATOM 1399 N N . GLY A 1 191 ? 1.886 -8.488 13.268 1.00 47.91 191 GLY A N 1
ATOM 1400 C CA . GLY A 1 191 ? 0.437 -8.605 13.470 1.00 47.91 191 GLY A CA 1
ATOM 1401 C C . GLY A 1 191 ? 0.032 -9.948 14.087 1.00 47.91 191 GLY A C 1
ATOM 1402 O O . GLY A 1 191 ? -0.689 -9.973 15.074 1.00 47.91 191 GLY A O 1
ATOM 1403 N N . ARG A 1 192 ? 0.579 -11.068 13.589 1.00 44.34 192 ARG A N 1
ATOM 1404 C CA . ARG A 1 192 ? 0.375 -12.399 14.194 1.00 44.34 192 ARG A CA 1
ATOM 1405 C C . ARG A 1 192 ? 1.041 -12.550 15.559 1.00 44.34 192 ARG A C 1
ATOM 1407 O O . ARG A 1 192 ? 0.511 -13.246 16.413 1.00 44.34 192 ARG A O 1
ATOM 1414 N N . ARG A 1 193 ? 2.190 -11.905 15.785 1.00 40.09 193 ARG A N 1
ATOM 1415 C CA . ARG A 1 193 ? 2.764 -11.777 17.129 1.00 40.09 193 ARG A CA 1
ATOM 1416 C C . ARG A 1 193 ? 1.934 -10.853 18.002 1.00 40.09 193 ARG A C 1
ATOM 1418 O O . ARG A 1 193 ? 1.914 -11.101 19.183 1.00 40.09 193 ARG A O 1
ATOM 1425 N N . GLY A 1 194 ? 1.231 -9.858 17.474 1.00 38.66 194 GLY A N 1
ATOM 1426 C CA . GLY A 1 194 ? 0.252 -9.076 18.230 1.00 38.66 194 GLY A CA 1
ATOM 1427 C C . GLY A 1 194 ? -0.931 -9.928 18.691 1.00 38.66 194 GLY A C 1
ATOM 1428 O O . GLY A 1 194 ? -1.362 -9.792 19.829 1.00 38.66 194 GLY A O 1
ATOM 1429 N N . ASP A 1 195 ? -1.379 -10.866 17.852 1.00 40.16 195 ASP A N 1
ATOM 1430 C CA . ASP A 1 195 ? -2.450 -11.810 18.200 1.00 40.16 195 ASP A CA 1
ATOM 1431 C C . ASP A 1 195 ? -1.980 -12.930 19.153 1.00 40.16 195 ASP A C 1
ATOM 1433 O O . ASP A 1 195 ? -2.753 -13.361 20.002 1.00 40.16 195 ASP A O 1
ATOM 1437 N N . SER A 1 196 ? -0.718 -13.382 19.073 1.00 36.12 196 SER A N 1
ATOM 1438 C CA . SER A 1 196 ? -0.142 -14.381 20.003 1.00 36.12 196 SER A CA 1
ATOM 1439 C C . SER A 1 196 ? 0.570 -13.793 21.233 1.00 36.12 196 SER A C 1
ATOM 1441 O O . SER A 1 196 ? 0.771 -14.504 22.206 1.00 36.12 196 SER A O 1
ATOM 1443 N N . ALA A 1 197 ? 0.959 -12.517 21.225 1.00 36.78 197 ALA A N 1
ATOM 1444 C CA . ALA A 1 197 ? 1.523 -11.791 22.373 1.00 36.78 197 ALA A CA 1
ATOM 1445 C C . ALA A 1 197 ? 0.465 -10.960 23.110 1.00 36.78 197 ALA A C 1
ATOM 1447 O O . ALA A 1 197 ? 0.789 -10.284 24.079 1.00 36.78 197 ALA A O 1
ATOM 1448 N N . ALA A 1 198 ? -0.808 -11.057 22.711 1.00 42.19 198 ALA A N 1
ATOM 1449 C CA . ALA A 1 198 ? -1.926 -10.735 23.595 1.00 42.19 198 ALA A CA 1
ATOM 1450 C C . ALA A 1 198 ? -1.974 -11.662 24.832 1.00 42.19 198 ALA A C 1
ATOM 1452 O O . ALA A 1 198 ? -2.706 -11.380 25.777 1.00 42.19 198 ALA A O 1
ATOM 1453 N N . GLU A 1 199 ? -1.170 -12.733 24.845 1.00 39.12 199 GLU A N 1
ATOM 1454 C CA . GLU A 1 199 ? -0.986 -13.651 25.973 1.00 39.12 199 GLU A CA 1
ATOM 1455 C C . GLU A 1 199 ? 0.226 -13.303 26.866 1.00 39.12 199 GLU A C 1
ATOM 1457 O O . GLU A 1 199 ? 0.461 -13.958 27.880 1.00 39.12 199 GLU A O 1
ATOM 1462 N N . THR A 1 200 ? 0.973 -12.235 26.556 1.00 39.75 200 THR A N 1
ATOM 1463 C CA . THR A 1 200 ? 2.005 -11.678 27.443 1.00 39.75 200 THR A CA 1
ATOM 1464 C C . THR A 1 200 ? 1.527 -10.334 27.983 1.00 39.75 200 THR A C 1
ATOM 1466 O O . THR A 1 200 ? 1.092 -9.477 27.217 1.00 39.75 200 THR A O 1
ATOM 1469 N N . LEU A 1 201 ? 1.571 -10.164 29.310 1.00 45.97 201 LEU A N 1
ATOM 1470 C CA . LEU A 1 201 ? 1.036 -9.000 30.024 1.00 45.97 201 LEU A CA 1
ATOM 1471 C C . LEU A 1 201 ? 1.349 -7.669 29.306 1.00 45.97 201 LEU A C 1
ATOM 1473 O O . LEU A 1 201 ? 2.505 -7.436 28.946 1.00 45.97 201 LEU A O 1
ATOM 1477 N N . PRO A 1 202 ? 0.355 -6.779 29.118 1.00 54.75 202 PRO A N 1
ATOM 1478 C CA . PRO A 1 202 ? 0.594 -5.486 28.503 1.00 54.75 202 PRO A CA 1
ATOM 1479 C C . PRO A 1 202 ? 1.558 -4.661 29.357 1.00 54.75 202 PRO A C 1
ATOM 1481 O O . PRO A 1 202 ? 1.416 -4.591 30.577 1.00 54.75 202 PRO A O 1
ATOM 1484 N N . ASP A 1 203 ? 2.496 -4.010 28.672 1.00 63.75 203 ASP A N 1
ATOM 1485 C CA . ASP A 1 203 ? 3.339 -2.932 29.184 1.00 63.75 203 ASP A CA 1
ATOM 1486 C C . ASP A 1 203 ? 2.475 -1.970 30.021 1.00 63.75 203 ASP A C 1
ATOM 1488 O O . ASP A 1 203 ? 1.528 -1.365 29.499 1.00 63.75 203 ASP A O 1
ATOM 1492 N N . SER A 1 204 ? 2.742 -1.881 31.330 1.00 65.56 204 SER A N 1
ATOM 1493 C CA . SER A 1 204 ? 1.961 -1.075 32.283 1.00 65.56 204 SER A CA 1
ATOM 1494 C C . SER A 1 204 ? 1.809 0.367 31.808 1.00 65.56 204 SER A C 1
ATOM 1496 O O . SER A 1 204 ? 0.774 1.005 32.020 1.00 65.56 204 SER A O 1
ATOM 1498 N N . ASP A 1 205 ? 2.809 0.842 31.073 1.00 72.75 205 ASP A N 1
ATOM 1499 C CA . ASP A 1 205 ? 2.876 2.191 30.548 1.00 72.75 205 ASP A CA 1
ATOM 1500 C C . ASP A 1 205 ? 1.873 2.414 29.410 1.00 72.75 205 ASP A C 1
ATOM 1502 O O . ASP A 1 205 ? 1.310 3.502 29.285 1.00 72.75 205 ASP A O 1
ATOM 1506 N N . ALA A 1 206 ? 1.579 1.398 28.593 1.00 70.38 206 ALA A N 1
ATOM 1507 C CA . ALA A 1 206 ? 0.569 1.499 27.538 1.00 70.38 206 ALA A CA 1
ATOM 1508 C C . ALA A 1 206 ? -0.850 1.590 28.119 1.00 70.38 206 ALA A C 1
ATOM 1510 O O . ALA A 1 206 ? -1.682 2.357 27.628 1.00 70.38 206 ALA A O 1
ATOM 1511 N N . VAL A 1 207 ? -1.118 0.850 29.199 1.00 76.00 207 VAL A N 1
ATOM 1512 C CA . VAL A 1 207 ? -2.391 0.934 29.930 1.00 76.00 207 VAL A CA 1
ATOM 1513 C C . VAL A 1 207 ? -2.544 2.314 30.571 1.00 76.00 207 VAL A C 1
ATOM 1515 O O . VAL A 1 207 ? -3.604 2.924 30.431 1.00 76.00 207 VAL A O 1
ATOM 1518 N N . ALA A 1 208 ? -1.483 2.833 31.197 1.00 79.44 208 ALA A N 1
ATOM 1519 C CA . ALA A 1 208 ? -1.472 4.154 31.822 1.00 79.44 208 ALA A CA 1
ATOM 1520 C C . ALA A 1 208 ? -1.650 5.298 30.806 1.00 79.44 208 ALA A C 1
ATOM 1522 O O . ALA A 1 208 ? -2.423 6.228 31.038 1.00 79.44 208 ALA A O 1
ATOM 1523 N N . ARG A 1 209 ? -0.990 5.227 29.641 1.00 80.88 209 ARG A N 1
ATOM 1524 C CA .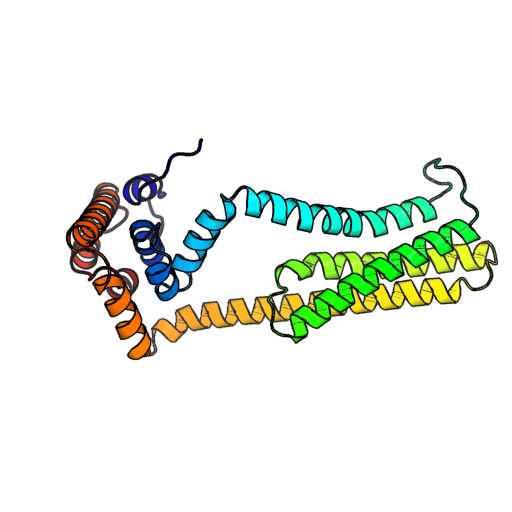 ARG A 1 209 ? -1.174 6.212 28.558 1.00 80.88 209 ARG A CA 1
ATOM 1525 C C . ARG A 1 209 ? -2.605 6.209 28.030 1.00 80.88 209 ARG A C 1
ATOM 1527 O O . ARG A 1 209 ? -3.197 7.275 27.850 1.00 80.88 209 ARG A O 1
ATOM 1534 N N . ARG A 1 210 ? -3.185 5.022 27.822 1.00 82.12 210 ARG A N 1
ATOM 1535 C CA . ARG A 1 210 ? -4.568 4.888 27.350 1.00 82.12 210 ARG A CA 1
ATOM 1536 C C . ARG A 1 210 ? -5.567 5.438 28.366 1.00 82.12 210 ARG A C 1
ATOM 1538 O O . ARG A 1 210 ? -6.444 6.210 27.980 1.00 82.12 210 ARG A O 1
ATOM 1545 N N . SER A 1 211 ? -5.431 5.085 29.644 1.00 83.25 211 SER A N 1
ATOM 1546 C CA . SER A 1 211 ? -6.326 5.584 30.693 1.00 83.25 211 SER A CA 1
ATOM 1547 C C . SER A 1 211 ? -6.216 7.102 30.851 1.00 83.25 211 SER A C 1
ATOM 1549 O O . SER A 1 211 ? -7.243 7.773 30.918 1.00 83.25 211 SER A O 1
ATOM 1551 N N . ALA A 1 212 ? -5.008 7.671 30.782 1.00 84.06 212 ALA A N 1
ATOM 1552 C CA . ALA A 1 212 ? -4.802 9.119 30.791 1.00 84.06 212 ALA A CA 1
ATOM 1553 C C . ALA A 1 212 ? -5.466 9.818 29.588 1.00 84.06 212 ALA A C 1
ATOM 1555 O O . ALA A 1 212 ? -6.119 10.851 29.746 1.00 84.06 212 ALA A O 1
ATOM 1556 N N . ALA A 1 213 ? -5.357 9.243 28.385 1.00 83.62 213 ALA A N 1
ATOM 1557 C CA . ALA A 1 213 ? -5.985 9.795 27.184 1.00 83.62 213 ALA A CA 1
ATOM 1558 C C . ALA A 1 213 ? -7.522 9.792 27.266 1.00 83.62 213 ALA A C 1
ATOM 1560 O O . ALA A 1 213 ? -8.165 10.724 26.781 1.00 83.62 213 ALA A O 1
ATOM 1561 N N . ILE A 1 214 ? -8.109 8.771 27.896 1.00 85.50 214 ILE A N 1
ATOM 1562 C CA . ILE A 1 214 ? -9.558 8.674 28.123 1.00 85.50 214 ILE A CA 1
ATOM 1563 C C . ILE A 1 214 ? -9.993 9.614 29.250 1.00 85.50 214 ILE A C 1
ATOM 1565 O O . ILE A 1 214 ? -11.004 10.304 29.122 1.00 85.50 214 ILE A O 1
ATOM 1569 N N . ALA A 1 215 ? -9.211 9.713 30.326 1.00 85.12 215 ALA A N 1
ATOM 1570 C CA . ALA A 1 215 ? -9.463 10.631 31.433 1.00 85.12 215 ALA A CA 1
ATOM 1571 C C . ALA A 1 215 ? -9.455 12.106 30.990 1.00 85.12 215 ALA A C 1
ATOM 1573 O O . ALA A 1 215 ? -10.185 12.918 31.556 1.00 85.12 215 ALA A O 1
ATOM 1574 N N . ALA A 1 216 ? -8.699 12.440 29.940 1.00 86.94 216 ALA A N 1
ATOM 1575 C CA . ALA A 1 216 ? -8.683 13.770 29.335 1.00 86.94 216 ALA A CA 1
ATOM 1576 C C . ALA A 1 216 ? -9.965 14.130 28.549 1.00 86.94 216 ALA A C 1
ATOM 1578 O O . ALA A 1 216 ? -10.140 15.288 28.171 1.00 86.94 216 ALA A O 1
ATOM 1579 N N . ILE A 1 217 ? -10.859 13.170 28.273 1.00 86.56 217 ILE A N 1
ATOM 1580 C CA . ILE A 1 217 ? -12.155 13.436 27.628 1.00 86.56 217 ILE A CA 1
ATOM 1581 C C . ILE A 1 217 ? -13.125 14.029 28.667 1.00 86.56 217 ILE A C 1
ATOM 1583 O O . ILE A 1 217 ? -13.208 13.484 29.771 1.00 86.56 217 ILE A O 1
ATOM 1587 N N . PRO A 1 218 ? -13.899 15.084 28.337 1.00 89.31 218 PRO A N 1
ATOM 1588 C CA . PRO A 1 218 ? -14.942 15.617 29.215 1.00 89.31 218 PRO A CA 1
ATOM 1589 C C . PRO A 1 218 ? -15.917 14.536 29.703 1.00 89.31 218 PRO A C 1
ATOM 1591 O O . PRO A 1 218 ? -16.273 13.626 28.953 1.00 89.31 218 PRO A O 1
ATOM 1594 N N . ALA A 1 219 ? -16.374 14.634 30.955 1.00 86.38 219 ALA A N 1
ATOM 1595 C CA . ALA A 1 219 ? -17.220 13.608 31.573 1.00 86.38 219 ALA A CA 1
ATOM 1596 C C . ALA A 1 219 ? -18.518 13.350 30.786 1.00 86.38 219 ALA A C 1
ATOM 1598 O O . ALA A 1 219 ? -18.819 12.197 30.486 1.00 86.38 219 ALA A O 1
ATOM 1599 N N . GLU A 1 220 ? -19.204 14.415 30.361 1.00 86.25 220 GLU A N 1
ATOM 1600 C CA . GLU A 1 220 ? -20.419 14.343 29.534 1.00 86.25 220 GLU A CA 1
ATOM 1601 C C . GLU A 1 220 ? -20.193 13.562 28.233 1.00 86.25 220 GLU A C 1
ATOM 1603 O O . GLU A 1 220 ? -21.032 12.791 27.766 1.00 86.25 220 GLU A O 1
ATOM 1608 N N . GLU A 1 221 ? -19.019 13.727 27.633 1.00 84.06 221 GLU A N 1
ATOM 1609 C CA . GLU A 1 221 ? -18.688 13.054 26.389 1.00 84.06 221 GLU A CA 1
ATOM 1610 C C . GLU A 1 221 ? -18.305 11.589 26.611 1.00 84.06 221 GLU A C 1
ATOM 1612 O O . GLU A 1 221 ? -18.686 10.730 25.816 1.00 84.06 221 GLU A O 1
ATOM 1617 N N . ARG A 1 222 ? -17.636 11.266 27.724 1.00 86.50 222 ARG A N 1
ATOM 1618 C CA . ARG A 1 222 ? -17.413 9.867 28.120 1.00 86.50 222 ARG A CA 1
ATOM 1619 C C . ARG A 1 222 ? -18.729 9.129 28.348 1.00 86.50 222 ARG A C 1
ATOM 1621 O O . ARG A 1 222 ? -18.843 7.967 27.959 1.00 86.50 222 ARG A O 1
ATOM 1628 N N . GLU A 1 223 ? -19.720 9.788 28.940 1.00 87.31 223 GLU A N 1
ATOM 1629 C CA . GLU A 1 223 ? -21.058 9.217 29.119 1.00 87.31 223 G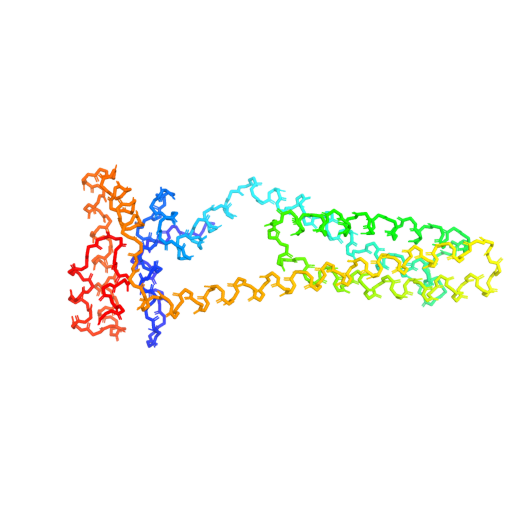LU A CA 1
ATOM 1630 C C . GLU A 1 223 ? -21.754 8.971 27.783 1.00 87.31 223 GLU A C 1
ATOM 1632 O O . GLU A 1 223 ? -22.301 7.888 27.575 1.00 87.31 223 GLU A O 1
ATOM 1637 N N . ARG A 1 224 ? -21.657 9.914 26.838 1.00 86.25 224 ARG A N 1
ATOM 1638 C CA . ARG A 1 224 ? -22.168 9.717 25.473 1.00 86.25 224 ARG A CA 1
ATOM 1639 C C . ARG A 1 224 ? -21.525 8.518 24.778 1.00 86.25 224 ARG A C 1
ATOM 1641 O O . ARG A 1 224 ? -22.244 7.700 24.211 1.00 86.25 224 ARG A O 1
ATOM 1648 N N . ILE A 1 225 ? -20.199 8.381 24.854 1.00 85.81 225 ILE A N 1
ATOM 1649 C CA . ILE A 1 225 ? -19.464 7.242 24.277 1.00 85.81 225 ILE A CA 1
ATOM 1650 C C . ILE A 1 225 ? -19.917 5.928 24.928 1.00 85.81 225 ILE A C 1
ATOM 1652 O O . ILE A 1 225 ? -20.186 4.946 24.233 1.00 85.81 225 ILE A O 1
ATOM 1656 N N . ARG A 1 226 ? -20.066 5.906 26.259 1.00 88.50 226 ARG A N 1
ATOM 1657 C CA . ARG A 1 226 ? -20.558 4.732 26.996 1.00 88.50 226 ARG A CA 1
ATOM 1658 C C . ARG A 1 226 ? -21.992 4.371 26.592 1.00 88.50 226 ARG A C 1
ATOM 1660 O O . ARG A 1 226 ? -22.278 3.194 26.383 1.00 88.50 226 ARG A O 1
ATOM 1667 N N . ALA A 1 227 ? -22.876 5.355 26.440 1.00 88.19 227 ALA A N 1
ATOM 1668 C CA . ALA A 1 227 ? -24.247 5.139 25.986 1.00 88.19 227 ALA A CA 1
ATOM 1669 C C . ALA A 1 227 ? -24.296 4.597 24.548 1.00 88.19 227 ALA A C 1
ATOM 1671 O O . ALA A 1 227 ? -25.084 3.698 24.248 1.00 88.19 227 ALA A O 1
ATOM 1672 N N . GLU A 1 228 ? -23.426 5.089 23.664 1.00 88.06 228 GLU A N 1
ATOM 1673 C CA . GLU A 1 228 ? -23.328 4.605 22.287 1.00 88.06 228 GLU A CA 1
ATOM 1674 C C . GLU A 1 228 ? -22.826 3.153 22.221 1.00 88.06 228 GLU A C 1
ATOM 1676 O O . GLU A 1 228 ? -23.417 2.330 21.512 1.00 88.06 228 GLU A O 1
ATOM 1681 N N . LEU A 1 229 ? -21.803 2.808 23.013 1.00 88.69 229 LEU A N 1
ATOM 1682 C CA . LEU A 1 229 ? -21.321 1.431 23.171 1.00 88.69 229 LEU A CA 1
ATOM 1683 C C . LEU A 1 229 ? -22.418 0.511 23.710 1.00 88.69 229 LEU A C 1
ATOM 1685 O O . LEU A 1 229 ? -22.672 -0.546 23.131 1.00 88.69 229 LEU A O 1
ATOM 1689 N N . ALA A 1 230 ? -23.120 0.926 24.767 1.00 90.38 230 ALA A N 1
ATOM 1690 C CA . ALA A 1 230 ? -24.224 0.161 25.336 1.00 90.38 230 ALA A CA 1
ATOM 1691 C C . ALA A 1 230 ? -25.360 -0.048 24.320 1.00 90.38 230 ALA A C 1
ATOM 1693 O O . ALA A 1 230 ? -25.911 -1.146 24.209 1.00 90.38 230 ALA A O 1
ATOM 1694 N N . GLY A 1 231 ? -25.668 0.975 23.518 1.00 89.44 231 GLY A N 1
ATOM 1695 C CA . GLY A 1 231 ? -26.623 0.883 22.417 1.00 89.44 231 GLY A CA 1
ATOM 1696 C C . GLY A 1 231 ? -26.205 -0.145 21.363 1.00 89.44 231 GLY A C 1
ATOM 1697 O O . GLY A 1 231 ? -27.025 -0.968 20.949 1.00 89.44 231 GLY A O 1
ATOM 1698 N N . ALA A 1 232 ? -24.931 -0.137 20.958 1.00 89.56 232 ALA A N 1
ATOM 1699 C CA . ALA A 1 232 ? -24.387 -1.082 19.985 1.00 89.56 232 ALA A CA 1
ATOM 1700 C C . ALA A 1 232 ? -24.401 -2.523 20.523 1.00 89.56 232 ALA A C 1
ATOM 1702 O O . ALA A 1 232 ? -24.888 -3.425 19.841 1.00 89.56 232 ALA A O 1
ATOM 1703 N N . ILE A 1 233 ? -23.968 -2.736 21.769 1.00 91.69 233 ILE A N 1
ATOM 1704 C CA . ILE A 1 233 ? -24.020 -4.043 22.447 1.00 91.69 233 ILE A CA 1
ATOM 1705 C C . ILE A 1 233 ? -25.470 -4.539 22.547 1.00 91.69 233 ILE A C 1
ATOM 1707 O O . ILE A 1 233 ? -25.761 -5.697 22.244 1.00 91.69 233 ILE A O 1
ATOM 1711 N N . GLY A 1 234 ? -26.410 -3.654 22.892 1.00 91.00 234 GLY A N 1
ATOM 1712 C CA . GLY A 1 234 ? -27.834 -3.976 22.948 1.00 91.00 234 GLY A CA 1
ATOM 1713 C C . GLY A 1 234 ? -28.405 -4.426 21.599 1.00 91.00 234 GLY A C 1
ATOM 1714 O O . GLY A 1 234 ? -29.215 -5.354 21.561 1.00 91.00 234 GLY A O 1
ATOM 1715 N N . ILE A 1 235 ? -27.969 -3.812 20.494 1.00 90.25 235 ILE A N 1
ATOM 1716 C CA . ILE A 1 235 ? -28.323 -4.238 19.130 1.00 90.25 235 ILE A CA 1
ATOM 1717 C C . ILE A 1 235 ? -27.758 -5.630 18.838 1.00 90.25 235 ILE A C 1
ATOM 1719 O O . ILE A 1 235 ? -28.516 -6.507 18.424 1.00 90.25 235 ILE A O 1
ATOM 1723 N N . LEU A 1 236 ? -26.466 -5.857 19.092 1.00 89.50 236 LEU A N 1
ATOM 1724 C CA . LEU A 1 236 ? -25.819 -7.152 18.849 1.00 89.50 236 LEU A CA 1
ATOM 1725 C C . LEU A 1 236 ? -26.512 -8.282 19.624 1.00 89.50 236 LEU A C 1
ATOM 1727 O O . LEU A 1 236 ? -26.762 -9.350 19.064 1.00 89.50 236 LEU A O 1
ATOM 1731 N N . ARG A 1 237 ? -26.897 -8.022 20.882 1.00 91.19 237 ARG A N 1
ATOM 1732 C CA . ARG A 1 237 ? -27.660 -8.962 21.714 1.00 91.19 237 ARG A CA 1
ATOM 1733 C C . ARG A 1 237 ? -29.042 -9.247 21.129 1.00 91.19 237 ARG A C 1
ATOM 1735 O O . ARG A 1 237 ? -29.409 -10.405 20.975 1.00 91.19 237 ARG A O 1
ATOM 1742 N N . ARG A 1 238 ? -29.817 -8.208 20.786 1.00 91.19 238 ARG A N 1
ATOM 1743 C CA . ARG A 1 238 ? -31.170 -8.374 20.213 1.00 91.19 238 ARG A CA 1
ATOM 1744 C C . ARG A 1 238 ? -31.157 -9.151 18.899 1.00 91.19 238 ARG A C 1
ATOM 1746 O O . ARG A 1 238 ? -32.109 -9.861 18.609 1.00 91.19 238 ARG A O 1
ATOM 1753 N N . ARG A 1 239 ? -30.083 -9.020 18.120 1.00 88.69 239 ARG A N 1
ATOM 1754 C CA . ARG A 1 239 ? -29.891 -9.737 16.854 1.00 88.69 239 ARG A CA 1
ATOM 1755 C C . ARG A 1 239 ? -29.351 -11.160 17.030 1.00 88.69 239 ARG A C 1
ATOM 1757 O O . ARG A 1 239 ? -29.130 -11.835 16.031 1.00 88.69 239 ARG A O 1
ATOM 1764 N N . GLY A 1 240 ? -29.116 -11.606 18.267 1.00 87.06 240 GLY A N 1
ATOM 1765 C CA . GLY A 1 240 ? -28.591 -12.940 18.564 1.00 87.06 240 GLY A CA 1
ATOM 1766 C C . GLY A 1 240 ? -27.145 -13.156 18.112 1.00 87.06 240 GLY A C 1
ATOM 1767 O O . GLY A 1 240 ? -26.717 -14.295 17.977 1.00 87.06 240 GLY A O 1
ATOM 1768 N N . ILE A 1 241 ? -26.392 -12.081 17.854 1.00 88.25 241 ILE A N 1
ATOM 1769 C CA . ILE A 1 241 ? -24.985 -12.166 17.431 1.00 88.25 241 ILE A CA 1
ATOM 1770 C C . ILE A 1 241 ? -24.086 -12.496 18.631 1.00 88.25 241 ILE A C 1
ATOM 1772 O O . ILE A 1 241 ? -23.069 -13.167 18.483 1.00 88.25 241 ILE A O 1
ATOM 1776 N N . ILE A 1 242 ? -24.469 -12.028 19.821 1.00 88.88 242 ILE A N 1
ATOM 1777 C CA . ILE A 1 242 ? -23.763 -12.273 21.084 1.00 88.88 242 ILE A CA 1
ATOM 1778 C C . ILE A 1 242 ? -24.727 -12.830 22.126 1.00 88.88 242 ILE A C 1
ATOM 1780 O O . ILE A 1 242 ? -25.918 -12.500 22.117 1.00 88.88 242 ILE A O 1
ATOM 1784 N N . SER A 1 243 ? -24.209 -13.645 23.044 1.00 88.56 243 SER A N 1
ATOM 1785 C CA . SER A 1 243 ? -25.014 -14.192 24.135 1.00 88.56 243 SER A CA 1
ATOM 1786 C C . SER A 1 243 ? -25.372 -13.111 25.174 1.00 88.56 243 SER A C 1
ATOM 1788 O O . SER A 1 243 ? -24.696 -12.080 25.264 1.00 88.56 243 SER A O 1
ATOM 1790 N N . PRO A 1 244 ? -26.414 -13.316 26.004 1.00 89.44 244 PRO A N 1
ATOM 1791 C CA . PRO A 1 244 ? -26.716 -12.414 27.117 1.00 89.44 244 PRO A CA 1
ATOM 1792 C C . PRO A 1 244 ? -25.547 -12.261 28.098 1.00 89.44 244 PRO A C 1
ATOM 1794 O O . PRO A 1 244 ? -25.311 -11.159 28.590 1.00 89.44 244 PRO A O 1
ATOM 1797 N N . ALA A 1 245 ? -24.793 -13.339 28.333 1.00 87.94 245 ALA A N 1
ATOM 1798 C CA . ALA A 1 245 ? -23.607 -13.329 29.183 1.00 87.94 245 ALA A CA 1
ATOM 1799 C C . ALA A 1 245 ? -22.480 -12.476 28.577 1.00 87.94 245 ALA A C 1
ATOM 1801 O O . ALA A 1 245 ? -21.865 -11.676 29.277 1.00 87.94 245 ALA A O 1
ATOM 1802 N N . ASP A 1 246 ? -22.249 -12.579 27.265 1.00 87.50 246 ASP A N 1
ATOM 1803 C CA . ASP A 1 246 ? -21.262 -11.752 26.559 1.00 87.50 246 ASP A CA 1
ATOM 1804 C C . ASP A 1 246 ? -21.652 -10.279 26.551 1.00 87.50 246 ASP A C 1
ATOM 1806 O O . ASP A 1 246 ? -20.806 -9.411 26.738 1.00 87.50 246 ASP A O 1
ATOM 1810 N N . ALA A 1 247 ? -22.941 -9.990 26.371 1.00 88.88 247 ALA A N 1
ATOM 1811 C CA . ALA A 1 247 ? -23.451 -8.629 26.432 1.00 88.88 247 ALA A CA 1
ATOM 1812 C C . ALA A 1 247 ? -23.242 -8.010 27.821 1.00 88.88 247 ALA A C 1
ATOM 1814 O O . ALA A 1 247 ? -22.825 -6.860 27.914 1.00 88.88 247 ALA A O 1
ATOM 1815 N N . GLN A 1 248 ? -23.490 -8.771 28.890 1.00 88.50 248 GLN A N 1
ATOM 1816 C CA . GLN A 1 248 ? -23.260 -8.311 30.258 1.00 88.50 248 GLN A CA 1
ATOM 1817 C C . GLN A 1 248 ? -21.768 -8.059 30.520 1.00 88.50 248 GLN A C 1
ATOM 1819 O O . GLN A 1 248 ? -21.401 -6.972 30.962 1.00 88.50 248 GLN A O 1
ATOM 1824 N N . ARG A 1 249 ? -20.896 -9.005 30.140 1.00 86.50 249 ARG A N 1
ATOM 1825 C CA . ARG A 1 249 ? -19.435 -8.839 30.242 1.00 86.50 249 ARG A CA 1
ATOM 1826 C C . ARG A 1 249 ? -18.926 -7.621 29.469 1.00 86.50 249 ARG A C 1
ATOM 1828 O O . ARG A 1 249 ? -18.047 -6.912 29.954 1.00 86.50 249 ARG A O 1
ATOM 1835 N N . ALA A 1 250 ? -19.487 -7.364 28.289 1.00 87.31 250 ALA A N 1
ATOM 1836 C CA . ALA A 1 250 ? -19.144 -6.215 27.460 1.00 87.31 250 ALA A CA 1
ATOM 1837 C C . ALA A 1 250 ? -19.584 -4.880 28.088 1.00 87.31 250 ALA A C 1
ATOM 1839 O O . ALA A 1 250 ? -18.866 -3.891 27.975 1.00 87.31 250 ALA A O 1
ATOM 1840 N N . LEU A 1 251 ? -20.739 -4.838 28.762 1.00 88.50 251 LEU A N 1
ATOM 1841 C CA . LEU A 1 251 ? -21.241 -3.634 29.442 1.00 88.50 251 LEU A CA 1
ATOM 1842 C C . LEU A 1 251 ? -20.458 -3.295 30.717 1.00 88.50 251 LEU A C 1
ATOM 1844 O O . LEU A 1 251 ? -20.349 -2.125 31.076 1.00 88.50 251 LEU A O 1
ATOM 1848 N N . GLU A 1 252 ? -19.907 -4.307 31.382 1.00 86.94 252 GLU A N 1
ATOM 1849 C CA . GLU A 1 252 ? -19.048 -4.148 32.561 1.00 86.94 252 GLU A CA 1
ATOM 1850 C C . GLU A 1 252 ? -17.615 -3.728 32.207 1.00 86.94 252 GLU A C 1
ATOM 1852 O O . GLU A 1 252 ? -16.842 -3.346 33.087 1.00 86.94 252 GLU A O 1
ATOM 1857 N N . ALA A 1 253 ? -17.234 -3.800 30.929 1.00 84.62 253 ALA A N 1
ATOM 1858 C CA . ALA A 1 253 ? -15.910 -3.398 30.491 1.00 84.62 253 ALA A CA 1
ATOM 1859 C C . ALA A 1 253 ? -15.718 -1.879 30.621 1.00 84.62 253 ALA A C 1
ATOM 1861 O O . ALA A 1 253 ? -16.559 -1.073 30.213 1.00 84.62 253 ALA A O 1
ATOM 1862 N N . GLU A 1 254 ? -14.563 -1.476 31.150 1.00 82.50 254 GLU A N 1
ATOM 1863 C CA . GLU A 1 254 ? -14.170 -0.073 31.146 1.00 82.50 254 GLU A CA 1
ATOM 1864 C C . GLU A 1 254 ? -13.942 0.406 29.696 1.00 82.50 254 GLU A C 1
ATOM 1866 O O . GLU A 1 254 ? -13.291 -0.305 28.918 1.00 82.50 254 GLU A O 1
ATOM 1871 N N . PRO A 1 255 ? -14.457 1.591 29.304 1.00 78.06 255 PRO A N 1
ATOM 1872 C CA . PRO A 1 255 ? -14.210 2.147 27.977 1.00 78.06 255 PRO A CA 1
ATOM 1873 C C . PRO A 1 255 ? -12.707 2.236 27.687 1.00 78.06 255 PRO A C 1
ATOM 1875 O O . PRO A 1 255 ? -11.941 2.727 28.510 1.00 78.06 255 PRO A O 1
ATOM 1878 N N . GLY A 1 256 ? -12.284 1.767 26.517 1.00 75.88 256 GLY A N 1
ATOM 1879 C CA . GLY A 1 256 ? -10.878 1.626 26.125 1.00 75.88 256 GLY A CA 1
ATOM 1880 C C . GLY A 1 256 ? -10.286 0.231 26.360 1.00 75.88 256 GLY A C 1
ATOM 1881 O O . GLY A 1 256 ? -9.140 -0.014 25.969 1.00 75.88 256 GLY A O 1
ATOM 1882 N N . PHE A 1 257 ? -11.027 -0.677 26.999 1.00 81.69 257 PHE A N 1
ATOM 1883 C CA . PHE A 1 257 ? -10.581 -2.030 27.332 1.00 81.69 257 PHE A CA 1
ATOM 1884 C C . PHE A 1 257 ? -11.594 -3.120 26.955 1.00 81.69 257 PHE A C 1
ATOM 1886 O O . PHE A 1 257 ? -11.453 -4.262 27.403 1.00 81.69 257 PHE A O 1
ATOM 1893 N N . LEU A 1 258 ? -12.579 -2.810 26.107 1.00 82.44 258 LEU A N 1
ATOM 1894 C CA . LEU A 1 258 ? -13.632 -3.741 25.700 1.00 82.44 258 LEU A CA 1
ATOM 1895 C C . LEU A 1 258 ? -13.062 -5.003 25.047 1.00 82.44 258 LEU A C 1
ATOM 1897 O O . LEU A 1 258 ? -13.408 -6.119 25.431 1.00 82.44 258 L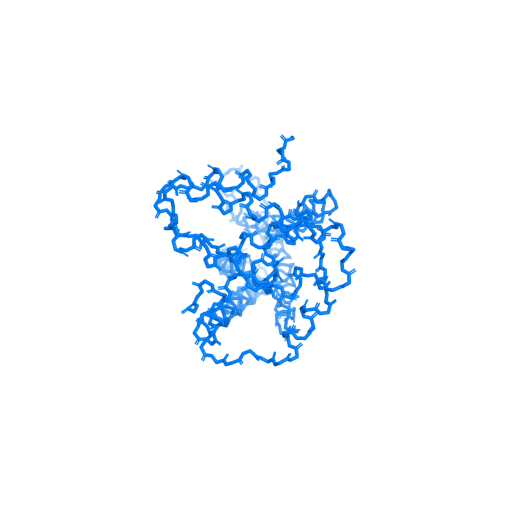EU A O 1
ATOM 1901 N N . ALA A 1 259 ? -12.138 -4.837 24.098 1.00 80.44 259 ALA A N 1
ATOM 1902 C CA . ALA A 1 259 ? -11.514 -5.968 23.413 1.00 80.44 259 ALA A CA 1
ATOM 1903 C C . ALA A 1 259 ? -10.774 -6.900 24.383 1.00 80.44 259 ALA A C 1
ATOM 1905 O O . ALA A 1 259 ? -10.890 -8.115 24.268 1.00 80.44 259 ALA A O 1
ATOM 1906 N N . ARG A 1 260 ? -10.082 -6.319 25.373 1.00 78.62 260 ARG A N 1
ATOM 1907 C CA . ARG A 1 260 ? -9.345 -7.062 26.404 1.00 78.62 260 ARG A CA 1
ATOM 1908 C C . ARG A 1 260 ? -10.288 -7.871 27.289 1.00 78.62 260 ARG A C 1
ATOM 1910 O O . ARG A 1 260 ? -10.003 -9.019 27.596 1.00 78.62 260 ARG A O 1
ATOM 1917 N N . ARG A 1 261 ? -11.403 -7.268 27.712 1.00 81.69 261 ARG A N 1
ATOM 1918 C CA . ARG A 1 261 ? -12.379 -7.920 28.596 1.00 81.69 261 ARG A CA 1
ATOM 1919 C C . ARG A 1 261 ? -13.117 -9.069 27.908 1.00 81.69 261 ARG A C 1
ATOM 1921 O O . ARG A 1 261 ? -13.530 -10.003 28.580 1.00 81.69 261 ARG A O 1
ATOM 1928 N N . MET A 1 262 ? -13.286 -8.992 26.590 1.00 83.50 262 MET A N 1
ATOM 1929 C CA . MET A 1 262 ? -13.989 -10.012 25.810 1.00 83.50 262 MET A CA 1
ATOM 1930 C C . MET A 1 262 ? -13.081 -11.133 25.291 1.00 83.50 262 MET A C 1
ATOM 1932 O O . MET A 1 262 ? -13.594 -12.151 24.831 1.00 83.50 262 MET A O 1
ATOM 1936 N N . SER A 1 263 ? -11.759 -10.958 25.350 1.00 75.12 263 SER A N 1
ATOM 1937 C CA . SER A 1 263 ? -10.779 -12.003 25.030 1.00 75.12 263 SER A CA 1
ATOM 1938 C C . SER A 1 263 ? -10.344 -12.834 26.243 1.00 75.12 263 SER A C 1
ATOM 1940 O O . SER A 1 263 ? -9.735 -13.879 26.042 1.00 75.12 263 SER A O 1
ATOM 1942 N N . SER A 1 264 ? -10.622 -12.362 27.467 1.00 63.81 264 SER A N 1
ATOM 1943 C CA . SER A 1 264 ? -10.399 -13.076 28.737 1.00 63.81 264 SER A CA 1
ATOM 1944 C C . SER A 1 264 ? -11.605 -13.917 29.139 1.00 63.81 264 SER A C 1
ATOM 1946 O O . SER A 1 264 ? -11.399 -15.058 29.589 1.00 63.81 264 SER A O 1
#

Foldseek 3Di:
DPDPQFLQNVLVVDDAQDDDPQLLSLLRLCQPQLLLLVLSPPNSVVSVCVVLCPDVVVVVVCCVVVVVLVVLLCLLVVLVVLLVDPPPPDHDDDLLVSLVSNLVSLVVLLVVLVVLLVCLVVVHQLLVLLVVLQSQLVSLQVSLVSLVVSCVVVVHPPSNVSSVSSNSSNVSSPSSNVSSVVSVVVVVVVVVCVVVCLPPDDDVVSVVSSVVSLVPDDPVSNVVSLVSSLSSLVSCPVSVVDDPVLSVQQNPDDRSCSSVSNVD

Radius of gyration: 26.78 Å; chains: 1; bounding box: 57×32×70 Å

Organism: NCBI:txid582680

Secondary structure (DSSP, 8-state):
------HHHHHHHSPTTPPP-HHHHHHHHTTT-HHHHHHTHHHHHHHHHHHHTT-HHHHHHHHHHHHHHHHHHHHHHHHHHHHHTTTTT-----HHHHHHHHHHHHHHHHHHHHHHHHHHHTT---GGGHHHHHHHHHHHHHHHHHHHHHHHHTT-TTHHHHHHHHHHHHHHHHHHHHHHHHHHHHHHHHHHHHHHGGGS---HHHHHHHHHHHHTS-HHHHHHHHHHHHHHHHHHHHTTSS-HHHHHHHHTSPTT-HHHHHH-

Sequence (264 aa):
MKRDRSTTAWANDLPTGARVPWAEVEARAFRGRPRVLAELGGAGAFERRGEQARSPWFLLALVLAVLPALALVLLPVLAFTALAGSDFGLVLADSAVAISVAGWLMVASAGWQAVTLIRGMLGRSIAESEVGGWIAAVVGVVAAVMIGARGTADQVPGWQVWAAVAVVAALLGAAVAMLARRSLRRTQRDGRRGDSAAETLPDSDAVARRSAAIAAIPAEERERIRAELAGAIGILRRRGIISPADAQRALEAEPGFLARRMSS